Protein AF-0000000071358832 (afdb_homodimer)

Solvent-accessible surface area (backbone atoms only — not comparable to full-atom values): 14011 Å² total; per-residue (Å²): 129,91,74,78,68,50,70,71,51,32,38,53,47,36,50,34,71,71,72,36,74,37,34,61,64,58,52,35,60,58,48,42,76,78,39,96,61,54,66,65,56,47,43,51,50,54,50,50,33,34,75,72,55,46,29,41,74,40,85,42,92,97,44,50,35,34,37,72,58,59,57,64,68,61,50,50,47,52,52,47,52,53,47,30,41,35,67,43,71,57,32,60,64,58,48,46,53,49,47,50,67,70,60,62,65,50,71,68,54,48,50,51,53,49,53,49,50,50,53,50,53,56,65,74,94,128,88,72,80,68,49,70,70,52,32,38,51,49,36,49,34,71,71,72,37,74,37,36,61,66,58,52,35,58,58,48,44,74,77,40,96,61,54,65,67,55,46,44,50,50,53,50,49,33,34,74,70,55,45,29,41,75,41,85,44,92,97,44,51,35,34,37,73,59,59,56,63,68,60,51,51,48,51,52,48,54,53,48,30,40,35,65,42,72,58,32,59,64,59,49,46,53,52,47,50,67,71,60,62,65,50,72,68,53,49,50,51,53,48,51,50,49,50,52,51,53,56,66,75,95

Radius of gyration: 20.92 Å; Cα contacts (8 Å, |Δi|>4): 256; chains: 2; bounding box: 33×65×50 Å

Secondary structure (DSSP, 8-state):
------HHHHHHHHHHHHH-SB-HHHHHHHHHHHS---HHHHHHHHHHHHHTTSEEEEEETTEEEEEE-S-HHHHHHHHHHHHHHHHHTT-HHHHHHHHHHHH---HHHHHHHHHHHHHHHHHH-/------HHHHHHHHHHHHH-SB-HHHHHHHHHHHS---HHHHHHHHHHHHHTTSEEEEEETTEEEEEE-S-HHHHHHHHHHHHHHHHHTT-HHHHHHHHHHHH---HHHHHHHHHHHHHHHHHH-

Sequence (250 aa):
MKAKPTDSELEILTILWEKGPSTVRDIHEILATAKDTGYTTTLKTMQN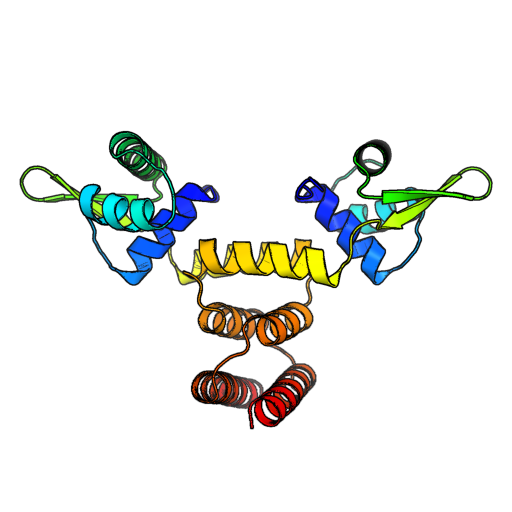MHNKGILDRAEQGRGHLYTPSLSEKETQGSLLSNFVNATFGGSAKKLILRALGESNPSQEEIKEIRNLLNELENKNEMKAKPTDSELEILTILWEKGPSTVRDIHEILATAKDTGYTTTLKTMQNMHNKGILDRAEQGRGHLYTPSLSEKETQGSLLSNFVNATFGGSAKKLILRALGESNPSQEEIKEIRNLLNELENKNE

InterPro domains:
  IPR005650 BlaI transcriptional regulatory family [PF03965] (6-119)
  IPR005650 BlaI transcriptional regulatory family [PIRSF019455] (6-124)
  IPR036388 Winged helix-like DNA-binding domain superfamily [G3DSA:1.10.10.10] (2-68)
  IPR036390 Winged helix DNA-binding domain superfamily [SSF46785] (4-122)

Organism: NCBI:txid346377

Structure (mmCIF, N/CA/C/O backbone):
data_AF-0000000071358832-model_v1
#
loop_
_entity.id
_entity.type
_entity.pdbx_description
1 polymer 'Transcriptional regulator'
#
loop_
_atom_site.group_PDB
_atom_site.id
_atom_site.type_symbol
_atom_site.label_atom_id
_atom_site.label_alt_id
_atom_site.label_comp_id
_atom_site.label_asym_id
_atom_site.label_entity_id
_atom_site.label_seq_id
_atom_site.pdbx_PDB_ins_code
_atom_site.Cartn_x
_atom_site.Cartn_y
_atom_site.Cartn_z
_atom_site.occupancy
_atom_site.B_iso_or_equiv
_atom_site.auth_seq_id
_atom_site.auth_comp_id
_atom_site.auth_asym_id
_atom_site.auth_atom_id
_atom_site.pdbx_PDB_model_num
ATOM 1 N N . MET A 1 1 ? 17.5 -2.287 -13.656 1 36.88 1 MET A N 1
ATOM 2 C CA . MET A 1 1 ? 16.625 -1.673 -12.656 1 36.88 1 MET A CA 1
ATOM 3 C C . MET A 1 1 ? 15.289 -2.396 -12.594 1 36.88 1 MET A C 1
ATOM 5 O O . MET A 1 1 ? 14.578 -2.494 -13.594 1 36.88 1 MET A O 1
ATOM 9 N N . LYS A 1 2 ? 15.086 -3.57 -11.859 1 53 2 LYS A N 1
ATOM 10 C CA . LYS A 1 2 ? 13.859 -4.34 -12.023 1 53 2 LYS A CA 1
ATOM 11 C C . LYS A 1 2 ? 12.633 -3.479 -11.75 1 53 2 LYS A C 1
ATOM 13 O O . LYS A 1 2 ? 12.547 -2.816 -10.711 1 53 2 LYS A O 1
ATOM 18 N N . ALA A 1 3 ? 11.82 -3.064 -12.773 1 61.62 3 ALA A N 1
ATOM 19 C CA . ALA A 1 3 ? 10.68 -2.15 -12.812 1 61.62 3 ALA A CA 1
ATOM 20 C C . ALA A 1 3 ? 9.641 -2.518 -11.758 1 61.62 3 ALA A C 1
ATOM 22 O O . ALA A 1 3 ? 9.484 -3.691 -11.414 1 61.62 3 ALA A O 1
ATOM 23 N N . LYS A 1 4 ? 9.219 -1.618 -11.055 1 79.19 4 LYS A N 1
ATOM 24 C CA . LYS A 1 4 ? 8.086 -1.768 -10.148 1 79.19 4 LYS A CA 1
ATOM 25 C C . LYS A 1 4 ? 6.844 -2.25 -10.898 1 79.19 4 LYS A C 1
ATOM 27 O O . LYS A 1 4 ? 6.434 -1.645 -11.891 1 79.19 4 LYS A O 1
ATOM 32 N N . PRO A 1 5 ? 6.473 -3.426 -10.562 1 91.19 5 PRO A N 1
ATOM 33 C CA . PRO A 1 5 ? 5.281 -3.926 -11.25 1 91.19 5 PRO A CA 1
ATOM 34 C C . PRO A 1 5 ? 4.082 -2.992 -11.109 1 91.19 5 PRO A C 1
ATOM 36 O O . PRO A 1 5 ? 3.941 -2.312 -10.086 1 91.19 5 PRO A O 1
ATOM 39 N N . THR A 1 6 ? 3.324 -2.893 -12.156 1 89.44 6 THR A N 1
ATOM 40 C CA . THR A 1 6 ? 2.051 -2.186 -12.07 1 89.44 6 THR A CA 1
ATOM 41 C C . THR A 1 6 ? 1.071 -2.945 -11.18 1 89.44 6 THR A C 1
ATOM 43 O O . THR A 1 6 ? 1.336 -4.082 -10.789 1 89.44 6 THR A O 1
ATOM 46 N N . ASP A 1 7 ? -0.077 -2.365 -10.898 1 88.06 7 ASP A N 1
ATOM 47 C CA . ASP A 1 7 ? -1.08 -3.008 -10.055 1 88.06 7 ASP A CA 1
ATOM 48 C C . ASP A 1 7 ? -1.554 -4.324 -10.672 1 88.06 7 ASP A C 1
ATOM 50 O O . ASP A 1 7 ? -1.688 -5.328 -9.969 1 88.06 7 ASP A O 1
ATOM 54 N N . SER A 1 8 ? -1.8 -4.27 -11.945 1 91.25 8 SER A N 1
ATOM 55 C CA . SER A 1 8 ? -2.266 -5.465 -12.633 1 91.25 8 SER A CA 1
ATOM 56 C C . SER A 1 8 ? -1.192 -6.551 -12.648 1 91.25 8 SER A C 1
ATOM 58 O O . SER A 1 8 ? -1.496 -7.734 -12.484 1 91.25 8 SER A O 1
ATOM 60 N N . GLU A 1 9 ? 0.028 -6.168 -12.836 1 95.88 9 GLU A N 1
ATOM 61 C CA . GLU A 1 9 ? 1.134 -7.117 -12.82 1 95.88 9 GLU A CA 1
ATOM 62 C C . GLU A 1 9 ? 1.322 -7.723 -11.438 1 95.88 9 GLU A C 1
ATOM 64 O O . GLU A 1 9 ? 1.6 -8.922 -11.305 1 95.88 9 GLU A O 1
ATOM 69 N N . LEU A 1 10 ? 1.156 -6.867 -10.539 1 94.44 10 LEU A N 1
ATOM 70 C CA . LEU A 1 10 ? 1.312 -7.312 -9.156 1 94.44 10 LEU A CA 1
ATOM 71 C C . LEU A 1 10 ? 0.249 -8.344 -8.797 1 94.44 10 LEU A C 1
ATOM 73 O O . LEU A 1 10 ? 0.533 -9.305 -8.078 1 94.44 10 LEU A O 1
ATOM 77 N N . GLU A 1 11 ? -0.896 -8.148 -9.242 1 93.44 11 GLU A N 1
ATOM 78 C CA . GLU A 1 11 ? -1.96 -9.117 -9.016 1 93.44 11 GLU A CA 1
ATOM 79 C C . GLU A 1 11 ? -1.586 -10.484 -9.578 1 93.44 11 GLU A C 1
ATOM 81 O O . GLU A 1 11 ? -1.803 -11.508 -8.93 1 93.44 11 GLU A O 1
ATOM 86 N N . ILE A 1 12 ? -1.1 -10.406 -10.719 1 96.25 12 ILE A N 1
ATOM 87 C CA . ILE A 1 12 ? -0.691 -11.648 -11.375 1 96.25 12 ILE A CA 1
ATOM 88 C C . ILE A 1 12 ? 0.454 -12.289 -10.594 1 96.25 12 ILE A C 1
ATOM 90 O O . ILE A 1 12 ? 0.45 -13.5 -10.352 1 96.25 12 ILE A O 1
ATOM 94 N N . LEU A 1 13 ? 1.435 -11.492 -10.211 1 97.06 13 LEU A N 1
ATOM 95 C CA . LEU A 1 13 ? 2.549 -11.984 -9.406 1 97.06 13 LEU A CA 1
ATOM 96 C C . LEU A 1 13 ? 2.047 -12.633 -8.125 1 97.06 13 LEU A C 1
ATOM 98 O O . LEU A 1 13 ? 2.502 -13.719 -7.754 1 97.06 13 LEU A O 1
ATOM 102 N N . THR A 1 14 ? 1.155 -12 -7.5 1 95.25 14 THR A N 1
ATOM 103 C CA . THR A 1 14 ? 0.615 -12.492 -6.234 1 95.25 14 THR A CA 1
ATOM 104 C C . THR A 1 14 ? -0.049 -13.852 -6.426 1 95.25 14 THR A C 1
ATOM 106 O O . THR A 1 14 ? 0.144 -14.766 -5.617 1 95.25 14 THR A O 1
ATOM 109 N N . ILE A 1 15 ? -0.788 -14.008 -7.473 1 95.19 15 ILE A N 1
ATOM 110 C CA . ILE A 1 15 ? -1.428 -15.281 -7.773 1 95.19 15 ILE A CA 1
ATOM 111 C C . ILE A 1 15 ? -0.363 -16.344 -8.023 1 95.19 15 ILE A C 1
ATOM 113 O O . ILE A 1 15 ? -0.456 -17.469 -7.496 1 95.19 15 ILE A O 1
ATOM 117 N N . LEU A 1 16 ? 0.646 -16.016 -8.766 1 97.12 16 LEU A N 1
ATOM 118 C CA . LEU A 1 16 ? 1.699 -16.969 -9.109 1 97.12 16 LEU A CA 1
ATOM 119 C C . LEU A 1 16 ? 2.49 -17.375 -7.875 1 97.12 16 LEU A C 1
ATOM 121 O O . LEU A 1 16 ? 2.895 -18.531 -7.75 1 97.12 16 LEU A O 1
ATOM 125 N N . TRP A 1 17 ? 2.752 -16.484 -7.02 1 95.69 17 TRP A N 1
ATOM 126 C CA . TRP A 1 17 ? 3.461 -16.797 -5.785 1 95.69 17 TRP A CA 1
ATOM 127 C C . TRP A 1 17 ? 2.658 -17.766 -4.926 1 95.69 17 TRP A C 1
ATOM 129 O O . TRP A 1 17 ? 3.23 -18.625 -4.246 1 95.69 17 TRP A O 1
ATOM 139 N N . GLU A 1 18 ? 1.438 -17.641 -4.961 1 92.69 18 GLU A N 1
ATOM 140 C CA . GLU A 1 18 ? 0.566 -18.484 -4.145 1 92.69 18 GLU A CA 1
ATOM 141 C C . GLU A 1 18 ? 0.331 -19.844 -4.801 1 92.69 18 GLU A C 1
ATOM 143 O O . GLU A 1 18 ? 0.407 -20.875 -4.141 1 92.69 18 GLU A O 1
ATOM 148 N N . LYS A 1 19 ? 0.067 -19.828 -6.07 1 94 19 LYS A N 1
ATOM 149 C CA . LYS A 1 19 ? -0.376 -21.031 -6.773 1 94 19 LYS A CA 1
ATOM 150 C C . LYS A 1 19 ? 0.809 -21.797 -7.355 1 94 19 LYS A C 1
ATOM 152 O O . LYS A 1 19 ? 0.729 -23 -7.559 1 94 19 LYS A O 1
ATOM 157 N N . GLY A 1 20 ? 1.871 -21.062 -7.637 1 95.12 20 GLY A N 1
ATOM 158 C CA . GLY A 1 20 ? 2.998 -21.672 -8.328 1 95.12 20 GLY A CA 1
ATOM 159 C C . GLY A 1 20 ? 2.914 -21.531 -9.836 1 95.12 20 GLY A C 1
ATOM 160 O O . GLY A 1 20 ? 2.121 -20.734 -10.352 1 95.12 20 GLY A O 1
ATOM 161 N N . PRO A 1 21 ? 3.773 -22.25 -10.531 1 97.06 21 PRO A N 1
ATOM 162 C CA . PRO A 1 21 ? 3.766 -22.156 -12 1 97.06 21 PRO A CA 1
ATOM 163 C C . PRO A 1 21 ? 2.369 -22.312 -12.594 1 97.06 21 PRO A C 1
ATOM 165 O O . PRO A 1 21 ? 1.65 -23.25 -12.234 1 97.06 21 PRO A O 1
ATOM 168 N N . SER A 1 22 ? 2.002 -21.391 -13.461 1 97.5 22 SER A N 1
ATOM 169 C CA . SER A 1 22 ? 0.638 -21.391 -13.977 1 97.5 22 SER A CA 1
ATOM 170 C C . SER A 1 22 ? 0.605 -20.953 -15.438 1 97.5 22 SER A C 1
ATOM 172 O O . SER A 1 22 ? 1.471 -20.203 -15.891 1 97.5 22 SER A O 1
ATOM 174 N N . THR A 1 23 ? -0.452 -21.453 -16.156 1 96.94 23 THR A N 1
ATOM 175 C CA . THR A 1 23 ? -0.686 -21.031 -17.531 1 96.94 23 THR A CA 1
ATOM 176 C C . THR A 1 23 ? -1.491 -19.734 -17.562 1 96.94 23 THR A C 1
ATOM 178 O O . THR A 1 23 ? -2.037 -19.312 -16.547 1 96.94 23 THR A O 1
ATOM 181 N N . VAL A 1 24 ? -1.522 -19.125 -18.766 1 96.81 24 VAL A N 1
ATOM 182 C CA . VAL A 1 24 ? -2.346 -17.938 -18.938 1 96.81 24 VAL A CA 1
ATOM 183 C C . VAL A 1 24 ? -3.801 -18.266 -18.609 1 96.81 24 VAL A C 1
ATOM 185 O O . VAL A 1 24 ? -4.496 -17.453 -17.984 1 96.81 24 VAL A O 1
ATOM 188 N N . ARG A 1 25 ? -4.195 -19.391 -18.969 1 95.25 25 ARG A N 1
ATOM 189 C CA . ARG A 1 25 ? -5.574 -19.812 -18.719 1 95.25 25 ARG A CA 1
ATOM 190 C C . ARG A 1 25 ? -5.859 -19.875 -17.219 1 95.25 25 ARG A C 1
ATOM 192 O O . ARG A 1 25 ? -6.887 -19.375 -16.766 1 95.25 25 ARG A O 1
ATOM 199 N N . ASP A 1 26 ? -4.926 -20.5 -16.516 1 95.5 26 ASP A N 1
ATOM 200 C CA . ASP A 1 26 ? -5.062 -20.594 -15.062 1 95.5 26 ASP A CA 1
ATOM 201 C C . ASP A 1 26 ? -5.215 -19.219 -14.43 1 95.5 26 ASP A C 1
ATOM 203 O O . ASP A 1 26 ? -6.105 -19 -13.609 1 95.5 26 ASP A O 1
ATOM 207 N N . ILE A 1 27 ? -4.324 -18.312 -14.812 1 97 27 ILE A N 1
ATOM 208 C CA . ILE A 1 27 ? -4.285 -16.969 -14.25 1 97 27 ILE A CA 1
ATOM 209 C C . ILE A 1 27 ? -5.551 -16.219 -14.633 1 97 27 ILE A C 1
ATOM 211 O O . ILE A 1 27 ? -6.16 -15.547 -13.789 1 97 27 ILE A O 1
ATOM 215 N N . HIS A 1 28 ? -5.957 -16.406 -15.852 1 96.94 28 HIS A N 1
ATOM 216 C CA . HIS A 1 28 ? -7.145 -15.711 -16.328 1 96.94 28 HIS A CA 1
ATOM 217 C C . HIS A 1 28 ? -8.391 -16.141 -15.562 1 96.94 28 HIS A C 1
ATOM 219 O O . HIS A 1 28 ? -9.211 -15.305 -15.195 1 96.94 28 HIS A O 1
ATOM 225 N N . GLU A 1 29 ? -8.523 -17.391 -15.375 1 96.25 29 GLU A N 1
ATOM 226 C CA . GLU A 1 29 ? -9.695 -17.922 -14.68 1 96.25 29 GLU A CA 1
ATOM 227 C C . GLU A 1 29 ? -9.797 -17.344 -13.266 1 96.25 29 GLU A C 1
ATOM 229 O O . GLU A 1 29 ? -10.891 -17.047 -12.789 1 96.25 29 GLU A O 1
ATOM 234 N N . ILE A 1 30 ? -8.703 -17.203 -12.656 1 94.25 30 ILE A N 1
ATOM 235 C CA . ILE A 1 30 ? -8.688 -16.656 -11.305 1 94.25 30 ILE A CA 1
ATOM 236 C C . ILE A 1 30 ? -9.008 -15.164 -11.352 1 94.25 30 ILE A C 1
ATOM 238 O O . ILE A 1 30 ? -9.828 -14.672 -10.57 1 94.25 30 ILE A O 1
ATOM 242 N N . LEU A 1 31 ? -8.383 -14.422 -12.273 1 93.5 31 LEU A N 1
ATOM 243 C CA . LEU A 1 31 ? -8.586 -12.984 -12.391 1 93.5 31 LEU A CA 1
ATOM 244 C C . LEU A 1 31 ? -10.031 -12.672 -12.758 1 93.5 31 LEU A C 1
ATOM 246 O O . LEU A 1 31 ? -10.594 -11.68 -12.289 1 93.5 31 LEU A O 1
ATOM 250 N N . ALA A 1 32 ? -10.586 -13.516 -13.547 1 92.75 32 ALA A N 1
ATOM 251 C CA . ALA A 1 32 ? -11.93 -13.281 -14.07 1 92.75 32 ALA A CA 1
ATOM 252 C C . ALA A 1 32 ? -12.977 -13.383 -12.969 1 92.75 32 ALA A C 1
ATOM 254 O O . ALA A 1 32 ? -14.102 -12.891 -13.117 1 92.75 32 ALA A O 1
ATOM 255 N N . THR A 1 33 ? -12.633 -14.086 -11.914 1 89.94 33 THR A N 1
ATOM 256 C CA . THR A 1 33 ? -13.555 -14.18 -10.789 1 89.94 33 THR A CA 1
ATOM 257 C C . THR A 1 33 ? -13.664 -12.844 -10.062 1 89.94 33 THR A C 1
ATOM 259 O O . THR A 1 33 ? -14.695 -12.539 -9.461 1 89.94 33 THR A O 1
ATOM 262 N N . ALA A 1 34 ? -12.656 -12 -10.195 1 82.25 34 ALA A N 1
ATOM 263 C CA . ALA A 1 34 ? -12.594 -10.766 -9.414 1 82.25 34 ALA A CA 1
ATOM 264 C C . ALA A 1 34 ? -12.875 -9.547 -10.289 1 82.25 34 ALA A C 1
ATOM 266 O O . ALA A 1 34 ? -13.32 -8.516 -9.789 1 82.25 34 ALA A O 1
ATOM 267 N N . LYS A 1 35 ? -12.531 -9.633 -11.523 1 85.81 35 LYS A N 1
ATOM 268 C CA . LYS A 1 35 ? -12.703 -8.469 -12.391 1 85.81 35 LYS A CA 1
ATOM 269 C C . LYS A 1 35 ? -13.023 -8.898 -13.82 1 85.81 35 LYS A C 1
ATOM 271 O O . LYS A 1 35 ? -12.773 -10.039 -14.203 1 85.81 35 LYS A O 1
ATOM 276 N N . ASP A 1 36 ? -13.477 -7.941 -14.555 1 88.56 36 ASP A N 1
ATOM 277 C CA . ASP A 1 36 ? -13.789 -8.18 -15.961 1 88.56 36 ASP A CA 1
ATOM 278 C C . ASP A 1 36 ? -12.539 -8.023 -16.828 1 88.56 36 ASP A C 1
ATOM 280 O O . ASP A 1 36 ? -12.203 -6.914 -17.25 1 88.56 36 ASP A O 1
ATOM 284 N N . THR A 1 37 ? -11.891 -9.102 -17.047 1 90.38 37 THR A N 1
ATOM 285 C CA . THR A 1 37 ? -10.688 -9.086 -17.859 1 90.38 37 THR A CA 1
ATOM 286 C C . THR A 1 37 ? -10.742 -10.18 -18.938 1 90.38 37 THR A C 1
ATOM 288 O O . THR A 1 37 ? -11.141 -11.312 -18.641 1 90.38 37 THR A O 1
ATOM 291 N N . GLY A 1 38 ? -10.48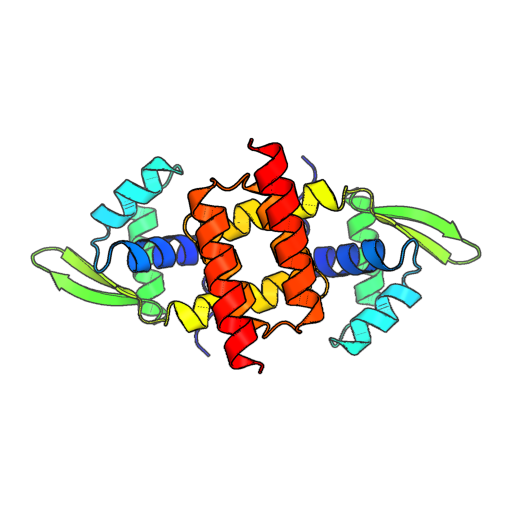4 -9.828 -20.109 1 93.12 38 GLY A N 1
ATOM 292 C CA . GLY A 1 38 ? -10.453 -10.797 -21.203 1 93.12 38 GLY A CA 1
ATOM 293 C C . GLY A 1 38 ? -9.203 -11.656 -21.188 1 93.12 38 GLY A C 1
ATOM 294 O O . GLY A 1 38 ? -8.148 -11.234 -20.719 1 93.12 38 GLY A O 1
ATOM 295 N N . TYR A 1 39 ? -9.375 -12.812 -21.828 1 96.06 39 TYR A N 1
ATOM 296 C CA . TYR A 1 39 ? -8.25 -13.734 -21.953 1 96.06 39 TYR A CA 1
ATOM 297 C C . TYR A 1 39 ? -7.078 -13.078 -22.656 1 96.06 39 TYR A C 1
ATOM 299 O O . TYR A 1 39 ? -5.934 -13.172 -22.203 1 96.06 39 TYR A O 1
ATOM 307 N N . THR A 1 40 ? -7.281 -12.375 -23.641 1 96.38 40 THR A N 1
ATOM 308 C CA . THR A 1 40 ? -6.23 -11.75 -24.438 1 96.38 40 THR A CA 1
ATOM 309 C C . THR A 1 40 ? -5.5 -10.68 -23.641 1 96.38 40 THR A C 1
ATOM 311 O O . THR A 1 40 ? -4.293 -10.492 -23.797 1 96.38 40 THR A O 1
ATOM 314 N N . THR A 1 41 ? -6.227 -9.992 -22.797 1 95.94 41 THR A N 1
ATOM 315 C CA . THR A 1 41 ? -5.625 -9 -21.922 1 95.94 41 THR A CA 1
ATOM 316 C C . THR A 1 41 ? -4.641 -9.648 -20.969 1 95.94 41 THR A C 1
ATOM 318 O O . THR A 1 41 ? -3.516 -9.172 -20.797 1 95.94 41 THR A O 1
ATOM 321 N N . THR A 1 42 ? -5.152 -10.711 -20.422 1 97.44 42 THR A N 1
ATOM 322 C CA . THR A 1 42 ? -4.285 -11.453 -19.516 1 97.44 42 THR A CA 1
ATOM 323 C C . THR A 1 42 ? -3.053 -11.977 -20.234 1 97.44 42 THR A C 1
ATOM 325 O O . THR A 1 42 ? -1.933 -11.875 -19.734 1 97.44 42 THR A O 1
ATOM 328 N N . LEU A 1 43 ? -3.303 -12.453 -21.391 1 96.94 43 LEU A N 1
ATOM 329 C CA . LEU A 1 43 ? -2.211 -12.977 -22.203 1 96.94 43 LEU A CA 1
ATOM 330 C C . LEU A 1 43 ? -1.185 -11.883 -22.5 1 96.94 43 LEU A C 1
ATOM 332 O O . LEU A 1 43 ? 0.011 -12.07 -22.266 1 96.94 43 LEU A O 1
ATOM 336 N N . LYS A 1 44 ? -1.595 -10.812 -22.922 1 97.56 44 LYS A N 1
ATOM 337 C CA . LYS A 1 44 ? -0.708 -9.711 -23.281 1 97.56 44 LYS A CA 1
ATOM 338 C C . LYS A 1 44 ? 0.043 -9.195 -22.047 1 97.56 44 LYS A C 1
ATOM 340 O O . LYS A 1 44 ? 1.234 -8.891 -22.125 1 97.56 44 LYS A O 1
ATOM 345 N N . THR A 1 45 ? -0.64 -9.117 -21.016 1 97.62 45 THR A N 1
ATOM 346 C CA . THR A 1 45 ? -0.014 -8.641 -19.797 1 97.62 45 THR A CA 1
ATOM 347 C C . THR A 1 45 ? 1.115 -9.57 -19.359 1 97.62 45 THR A C 1
ATOM 349 O O . THR A 1 45 ? 2.217 -9.117 -19.047 1 97.62 45 THR A O 1
ATOM 352 N N . MET A 1 46 ? 0.852 -10.805 -19.406 1 98 46 MET A N 1
ATOM 353 C CA . MET A 1 46 ? 1.854 -11.781 -18.969 1 98 46 MET A CA 1
ATOM 354 C C . MET A 1 46 ? 3.016 -11.836 -19.953 1 98 46 MET A C 1
ATOM 356 O O . MET A 1 46 ? 4.168 -12.016 -19.547 1 98 46 MET A O 1
ATOM 360 N N . GLN A 1 47 ? 2.684 -11.656 -21.188 1 97.5 47 GLN A N 1
ATOM 361 C CA . GLN A 1 47 ? 3.746 -11.562 -22.188 1 97.5 47 GLN A CA 1
ATOM 362 C C . GLN A 1 47 ? 4.625 -10.344 -21.953 1 97.5 47 GLN A C 1
ATOM 364 O O . GLN A 1 47 ? 5.855 -10.43 -22.016 1 97.5 47 GLN A O 1
ATOM 369 N N . ASN A 1 48 ? 4.016 -9.266 -21.688 1 97.62 48 ASN A N 1
ATOM 370 C CA . ASN A 1 48 ? 4.75 -8.047 -21.375 1 97.62 48 ASN A CA 1
ATOM 371 C C . ASN A 1 48 ? 5.605 -8.211 -20.125 1 97.62 48 ASN A C 1
ATOM 373 O O . ASN A 1 48 ? 6.738 -7.73 -20.078 1 97.62 48 ASN A O 1
ATOM 377 N N . MET A 1 49 ? 5.051 -8.828 -19.203 1 97.75 49 MET A N 1
ATOM 378 C CA . MET A 1 49 ? 5.801 -9.086 -17.984 1 97.75 49 MET A CA 1
ATOM 379 C C . MET A 1 49 ? 7.035 -9.938 -18.266 1 97.75 49 MET A C 1
ATOM 381 O O . MET A 1 49 ? 8.094 -9.711 -17.672 1 97.75 49 MET A O 1
ATOM 385 N N . HIS A 1 50 ? 6.887 -10.875 -19.062 1 97.31 50 HIS A N 1
ATOM 386 C CA . HIS A 1 50 ? 8.023 -11.695 -19.453 1 97.31 50 HIS A CA 1
ATOM 387 C C . HIS A 1 50 ? 9.086 -10.867 -20.172 1 97.31 50 HIS A C 1
ATOM 389 O O . HIS A 1 50 ? 10.273 -10.992 -19.891 1 97.31 50 HIS A O 1
ATOM 395 N N . ASN A 1 51 ? 8.617 -10.039 -21.062 1 96.81 51 ASN A N 1
ATOM 396 C CA . ASN A 1 51 ? 9.531 -9.188 -21.812 1 96.81 51 ASN A CA 1
ATOM 397 C C . ASN A 1 51 ? 10.312 -8.258 -20.891 1 96.81 51 ASN A C 1
ATOM 399 O O . ASN A 1 51 ? 11.477 -7.941 -21.156 1 96.81 51 ASN A O 1
ATOM 403 N N . LYS A 1 52 ? 9.672 -7.891 -19.844 1 95.5 52 LYS A N 1
ATOM 404 C CA . LYS A 1 52 ? 10.273 -6.973 -18.875 1 95.5 52 LYS A CA 1
ATOM 405 C C . LYS A 1 52 ? 11.164 -7.719 -17.891 1 95.5 52 LYS A C 1
ATOM 407 O O . LYS A 1 52 ? 11.797 -7.102 -17.031 1 95.5 52 LYS A O 1
ATOM 412 N N . GLY A 1 53 ? 11.125 -9.016 -17.938 1 96.06 53 GLY A N 1
ATOM 413 C CA . GLY A 1 53 ? 11.93 -9.812 -17.031 1 96.06 53 GLY A CA 1
ATOM 414 C C . GLY A 1 53 ? 11.266 -10.039 -15.688 1 96.06 53 GLY A C 1
ATOM 415 O O . GLY A 1 53 ? 11.922 -10.461 -14.734 1 96.06 53 GLY A O 1
ATOM 416 N N . ILE A 1 54 ? 10.008 -9.828 -15.602 1 97.06 54 ILE A N 1
ATOM 417 C CA . ILE A 1 54 ? 9.242 -10.008 -14.375 1 97.06 54 ILE A CA 1
ATOM 418 C C .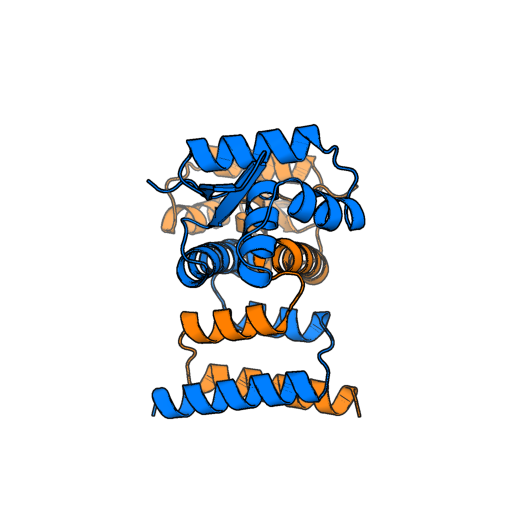 ILE A 1 54 ? 8.82 -11.469 -14.25 1 97.06 54 ILE A C 1
ATOM 420 O O . ILE A 1 54 ? 8.742 -12.008 -13.141 1 97.06 54 ILE A O 1
ATOM 424 N N . LEU A 1 55 ? 8.594 -12.062 -15.367 1 97.94 55 LEU A N 1
ATOM 425 C CA . LEU A 1 55 ? 8.227 -13.477 -15.406 1 97.94 55 LEU A CA 1
ATOM 426 C C . LEU A 1 55 ? 9.219 -14.273 -16.25 1 97.94 55 LEU A C 1
ATOM 428 O O . LEU A 1 55 ? 9.781 -13.75 -17.219 1 97.94 55 LEU A O 1
ATOM 432 N N . ASP A 1 56 ? 9.344 -15.469 -15.812 1 97.88 56 ASP A N 1
ATOM 433 C CA . ASP A 1 56 ? 9.953 -16.484 -16.672 1 97.88 56 ASP A CA 1
ATOM 434 C C . ASP A 1 56 ? 8.898 -17.359 -17.328 1 97.88 56 ASP A C 1
ATOM 436 O O . ASP A 1 56 ? 7.766 -17.453 -16.828 1 97.88 56 ASP A O 1
ATOM 440 N N . ARG A 1 57 ? 9.281 -17.906 -18.406 1 95.62 57 ARG A N 1
ATOM 441 C CA . ARG A 1 57 ? 8.32 -18.75 -19.094 1 95.62 57 ARG A CA 1
ATOM 442 C C . ARG A 1 57 ? 8.992 -20.016 -19.641 1 95.62 57 ARG A C 1
ATOM 444 O O . ARG A 1 57 ? 10.133 -19.969 -20.094 1 95.62 57 ARG A O 1
ATOM 451 N N . ALA A 1 58 ? 8.352 -21.125 -19.438 1 95.31 58 ALA A N 1
ATOM 452 C CA . ALA A 1 58 ? 8.773 -22.406 -20 1 95.31 58 ALA A CA 1
ATOM 453 C C . ALA A 1 58 ? 7.688 -23 -20.891 1 95.31 58 ALA A C 1
ATOM 455 O O . ALA A 1 58 ? 6.5 -22.734 -20.688 1 95.31 58 ALA A O 1
ATOM 456 N N . GLU A 1 59 ? 8.234 -23.75 -21.844 1 92.19 59 GLU A N 1
ATOM 457 C CA . GLU A 1 59 ? 7.266 -24.406 -22.719 1 92.19 59 GLU A CA 1
ATOM 458 C C . GLU A 1 59 ? 6.555 -25.547 -22 1 92.19 59 GLU A C 1
ATOM 460 O O . GLU A 1 59 ? 7.172 -26.297 -21.234 1 92.19 59 GLU A O 1
ATOM 465 N N . GLN A 1 60 ? 5.32 -25.562 -22.156 1 85.44 60 GLN A N 1
ATOM 466 C CA . GLN A 1 60 ? 4.504 -26.656 -21.641 1 85.44 60 GLN A CA 1
ATOM 467 C C . GLN A 1 60 ? 3.447 -27.078 -22.672 1 85.44 60 GLN A C 1
ATOM 469 O O . GLN A 1 60 ? 2.381 -26.453 -22.75 1 85.44 60 GLN A O 1
ATOM 474 N N . GLY A 1 61 ? 3.723 -28.281 -23.234 1 85.69 61 GLY A N 1
ATOM 475 C CA . GLY A 1 61 ? 2.832 -28.688 -24.312 1 85.69 61 GLY A CA 1
ATOM 476 C C . GLY A 1 61 ? 2.637 -27.594 -25.359 1 85.69 61 GLY A C 1
ATOM 477 O O . GLY A 1 61 ? 3.604 -27.125 -25.969 1 85.69 61 GLY A O 1
ATOM 478 N N . ARG A 1 62 ? 1.305 -27.266 -25.578 1 80.88 62 ARG A N 1
ATOM 479 C CA . ARG A 1 62 ? 0.948 -26.25 -26.562 1 80.88 62 ARG A CA 1
ATOM 480 C C . ARG A 1 62 ? 0.894 -24.859 -25.922 1 80.88 62 ARG A C 1
ATOM 482 O O . ARG A 1 62 ? 0.403 -23.906 -26.531 1 80.88 62 ARG A O 1
ATOM 489 N N . GLY A 1 63 ? 1.374 -24.797 -24.672 1 86.81 63 GLY A N 1
ATOM 490 C CA . GLY A 1 63 ? 1.301 -23.5 -24.016 1 86.81 63 GLY A CA 1
ATOM 491 C C . GLY A 1 63 ? 2.539 -23.188 -23.203 1 86.81 63 GLY A C 1
ATOM 492 O O . GLY A 1 63 ? 3.633 -23.656 -23.5 1 86.81 63 GLY A O 1
ATOM 493 N N . HIS A 1 64 ? 2.432 -22.109 -22.516 1 95.06 64 HIS A N 1
ATOM 494 C CA . HIS A 1 64 ? 3.547 -21.656 -21.703 1 95.06 64 HIS A CA 1
ATOM 495 C C . HIS A 1 64 ? 3.205 -21.719 -20.219 1 95.06 64 HIS A C 1
ATOM 497 O O . HIS A 1 64 ? 2.07 -21.438 -19.812 1 95.06 64 HIS A O 1
ATOM 503 N N . LEU A 1 65 ? 4.207 -22.188 -19.469 1 97.25 65 LEU A N 1
ATOM 504 C CA . LEU A 1 65 ? 4.152 -22.109 -18.016 1 97.25 65 LEU A CA 1
ATOM 505 C C . LEU A 1 65 ? 4.949 -20.906 -17.5 1 97.25 65 LEU A C 1
ATOM 507 O O . LEU A 1 65 ? 6.133 -20.766 -17.812 1 97.25 65 LEU A O 1
ATOM 511 N N . TYR A 1 66 ? 4.199 -20.109 -16.75 1 98.06 66 TYR A N 1
ATOM 512 C CA . TYR A 1 66 ? 4.844 -18.891 -16.25 1 98.06 66 TYR A CA 1
ATOM 513 C C . TYR A 1 66 ? 5.227 -19.047 -14.789 1 98.06 66 TYR A C 1
ATOM 515 O O . TYR A 1 66 ? 4.48 -19.641 -14.008 1 98.06 66 TYR A O 1
ATOM 523 N N . THR A 1 67 ? 6.379 -18.484 -14.445 1 97.81 67 THR A N 1
ATOM 524 C CA . THR A 1 67 ? 6.855 -18.406 -13.07 1 97.81 67 THR A CA 1
ATOM 525 C C . THR A 1 67 ? 7.406 -17 -12.773 1 97.81 67 THR A C 1
ATOM 527 O O . THR A 1 67 ? 7.957 -16.344 -13.656 1 97.81 67 THR A O 1
ATOM 530 N N . PRO A 1 68 ? 7.215 -16.531 -11.5 1 97.56 68 PRO A N 1
ATOM 531 C CA . PRO A 1 68 ? 7.793 -15.234 -11.164 1 97.56 68 PRO A CA 1
ATOM 532 C C . PRO A 1 68 ? 9.32 -15.234 -11.234 1 97.56 68 PRO A C 1
ATOM 534 O O . PRO A 1 68 ? 9.961 -16.188 -10.781 1 97.56 68 PRO A O 1
ATOM 537 N N . SER A 1 69 ? 9.867 -14.156 -11.75 1 96.75 69 SER A N 1
ATOM 538 C CA . SER A 1 69 ? 11.312 -13.953 -11.758 1 96.75 69 SER A CA 1
ATOM 539 C C . SER A 1 69 ? 11.742 -13.039 -10.609 1 96.75 69 SER A C 1
ATOM 541 O O . SER A 1 69 ? 12.938 -12.883 -10.344 1 96.75 69 SER A O 1
ATOM 543 N N . LEU A 1 70 ? 10.805 -12.445 -9.953 1 94.5 70 LEU A N 1
ATOM 544 C CA . LEU A 1 70 ? 11.047 -11.57 -8.812 1 94.5 70 LEU A CA 1
ATOM 545 C C . LEU A 1 70 ? 10.812 -12.312 -7.5 1 94.5 70 LEU A C 1
ATOM 547 O O . LEU A 1 70 ? 9.875 -13.109 -7.395 1 94.5 70 LEU A O 1
ATOM 551 N N . SER A 1 71 ? 11.633 -11.992 -6.551 1 93.12 71 SER A N 1
ATOM 552 C CA . SER A 1 71 ? 11.438 -12.555 -5.215 1 93.12 71 SER A CA 1
ATOM 553 C C . SER A 1 71 ? 10.188 -11.984 -4.555 1 93.12 71 SER A C 1
ATOM 555 O O . SER A 1 71 ? 10 -10.766 -4.516 1 93.12 71 SER A O 1
ATOM 557 N N . GLU A 1 72 ? 9.359 -12.914 -4.094 1 93.62 72 GLU A N 1
ATOM 558 C CA . GLU A 1 72 ? 8.172 -12.484 -3.365 1 93.62 72 GLU A CA 1
ATOM 559 C C . GLU A 1 72 ? 8.539 -11.617 -2.166 1 93.62 72 GLU A C 1
ATOM 561 O O . GLU A 1 72 ? 8.023 -10.508 -2.018 1 93.62 72 GLU A O 1
ATOM 566 N N . LYS A 1 73 ? 9.422 -12.094 -1.379 1 90.56 73 LYS A N 1
ATOM 567 C CA . LYS A 1 73 ? 9.82 -11.414 -0.146 1 90.56 73 LYS A CA 1
ATOM 568 C C . LYS A 1 73 ? 10.398 -10.031 -0.438 1 90.56 73 LYS A C 1
ATOM 570 O O . LYS A 1 73 ? 9.992 -9.047 0.174 1 90.56 73 LYS A O 1
ATOM 575 N N . GLU A 1 74 ? 11.258 -9.922 -1.382 1 92 74 GLU A N 1
ATOM 576 C CA . GLU A 1 74 ? 11.906 -8.656 -1.707 1 92 74 GLU A CA 1
ATOM 577 C C . GLU A 1 74 ? 10.914 -7.668 -2.312 1 92 74 GLU A C 1
ATOM 579 O O . GLU A 1 74 ? 10.906 -6.492 -1.942 1 92 74 GLU A O 1
ATOM 584 N N . THR A 1 75 ? 10.094 -8.219 -3.189 1 93.75 75 THR A N 1
ATOM 585 C CA . THR A 1 75 ? 9.133 -7.348 -3.859 1 93.75 75 THR A CA 1
ATOM 586 C C . THR A 1 75 ? 8.086 -6.836 -2.873 1 93.75 75 THR A C 1
ATOM 588 O O . THR A 1 75 ? 7.832 -5.633 -2.803 1 93.75 75 THR A O 1
ATOM 591 N N . GLN A 1 76 ? 7.543 -7.723 -2.098 1 93.25 76 GLN A N 1
ATOM 592 C CA . GLN A 1 76 ? 6.547 -7.336 -1.103 1 93.25 76 GLN A CA 1
ATOM 593 C C . GLN A 1 76 ? 7.148 -6.391 -0.067 1 93.25 76 GLN A C 1
ATOM 595 O O . GLN A 1 76 ? 6.496 -5.43 0.355 1 93.25 76 GLN A O 1
ATOM 600 N N . GLY A 1 77 ? 8.359 -6.676 0.311 1 92.31 77 GLY A N 1
ATOM 601 C CA . GLY A 1 77 ? 9.023 -5.809 1.27 1 92.31 77 GLY A CA 1
ATOM 602 C C . GLY A 1 77 ? 9.203 -4.387 0.77 1 92.31 77 GLY A C 1
ATOM 603 O O . GLY A 1 77 ? 8.93 -3.432 1.498 1 92.31 77 GLY A O 1
ATOM 604 N N . SER A 1 78 ? 9.648 -4.336 -0.457 1 93.19 78 SER A N 1
ATOM 605 C CA . SER A 1 78 ? 9.867 -3.02 -1.047 1 93.19 78 SER A CA 1
ATOM 606 C C . SER A 1 78 ? 8.555 -2.256 -1.194 1 93.19 78 SER A C 1
ATOM 608 O O . SER A 1 78 ? 8.477 -1.07 -0.865 1 93.19 78 SER A O 1
ATOM 610 N N . LEU A 1 79 ? 7.551 -2.92 -1.691 1 93.81 79 LEU A N 1
ATOM 611 C CA . LEU A 1 79 ? 6.234 -2.311 -1.847 1 93.81 79 LEU A CA 1
ATOM 612 C C . LEU A 1 79 ? 5.668 -1.885 -0.496 1 93.81 79 LEU A C 1
ATOM 614 O O . LEU A 1 79 ? 5.074 -0.811 -0.378 1 93.81 79 LEU A O 1
ATOM 618 N N . LEU A 1 80 ? 5.848 -2.705 0.448 1 93.69 80 LEU A N 1
ATOM 619 C CA . LEU A 1 80 ? 5.375 -2.414 1.797 1 93.69 80 LEU A CA 1
ATOM 620 C C . LEU A 1 80 ? 6.059 -1.172 2.357 1 93.69 80 LEU A C 1
ATOM 622 O O . LEU A 1 80 ? 5.398 -0.289 2.91 1 93.69 80 LEU A O 1
ATOM 626 N N . SER A 1 81 ? 7.344 -1.106 2.221 1 92.31 81 SER A N 1
ATOM 627 C CA . SER A 1 81 ? 8.102 0.036 2.717 1 92.31 81 SER A CA 1
ATOM 628 C C . SER A 1 81 ? 7.613 1.339 2.096 1 92.31 81 SER A C 1
ATOM 630 O O . SER A 1 81 ? 7.41 2.33 2.799 1 92.31 81 SER A O 1
ATOM 632 N N . ASN A 1 82 ? 7.41 1.271 0.808 1 91.19 82 ASN A N 1
ATOM 633 C CA . ASN A 1 82 ? 6.922 2.455 0.108 1 91.19 82 ASN A CA 1
ATOM 634 C C . ASN A 1 82 ? 5.52 2.84 0.572 1 91.19 82 ASN A C 1
ATOM 636 O O . ASN A 1 82 ? 5.23 4.02 0.772 1 91.19 82 ASN A O 1
ATOM 640 N N . PHE A 1 83 ? 4.746 1.876 0.731 1 93.31 83 PHE A N 1
ATOM 641 C CA . PHE A 1 83 ? 3.367 2.088 1.152 1 93.31 83 PHE A CA 1
ATOM 642 C C . PHE A 1 83 ? 3.314 2.689 2.553 1 93.31 83 PHE A C 1
ATOM 644 O O . PHE A 1 83 ? 2.561 3.633 2.799 1 93.31 83 PHE A O 1
ATOM 651 N N . VAL A 1 84 ? 4.102 2.215 3.463 1 92.44 84 VAL A N 1
ATOM 652 C CA . VAL A 1 84 ? 4.148 2.699 4.836 1 92.44 84 VAL A CA 1
ATOM 653 C C . VAL A 1 84 ? 4.602 4.156 4.855 1 92.44 84 VAL A C 1
ATOM 655 O O . VAL A 1 84 ? 4.012 4.988 5.547 1 92.44 84 VAL A O 1
ATOM 658 N N . ASN A 1 85 ? 5.574 4.469 4.125 1 89.69 85 ASN A N 1
ATOM 659 C CA . ASN A 1 85 ? 6.098 5.828 4.078 1 89.69 85 ASN A CA 1
ATOM 660 C C . ASN A 1 85 ? 5.074 6.805 3.51 1 89.69 85 ASN A C 1
ATOM 662 O O . ASN A 1 85 ? 4.852 7.879 4.074 1 89.69 85 ASN A O 1
ATOM 666 N N . ALA A 1 86 ? 4.395 6.387 2.514 1 89.38 86 ALA A N 1
ATOM 667 C CA . ALA A 1 86 ? 3.48 7.281 1.808 1 89.38 86 ALA A CA 1
ATOM 668 C C . ALA A 1 86 ? 2.178 7.457 2.582 1 89.38 86 ALA A C 1
ATOM 670 O O . ALA A 1 86 ? 1.597 8.547 2.59 1 89.38 86 ALA A O 1
ATOM 671 N N . THR A 1 87 ? 1.776 6.395 3.242 1 93.94 87 THR A N 1
ATOM 672 C CA . THR A 1 87 ? 0.413 6.379 3.76 1 93.94 87 THR A CA 1
ATOM 673 C C . THR A 1 87 ? 0.408 6.547 5.277 1 93.94 87 THR A C 1
ATOM 675 O O . THR A 1 87 ? -0.552 7.07 5.848 1 93.94 87 THR A O 1
ATOM 678 N N . PHE A 1 88 ? 1.54 6.156 5.891 1 91.81 88 PHE A N 1
ATOM 679 C CA . PHE A 1 88 ? 1.531 6.141 7.348 1 91.81 88 PHE A CA 1
ATOM 680 C C . PHE A 1 88 ? 2.727 6.902 7.906 1 91.81 88 PHE A C 1
ATOM 682 O O . PHE A 1 88 ? 3.123 6.691 9.055 1 91.81 88 PHE A O 1
ATOM 689 N N . GLY A 1 89 ? 3.332 7.684 7.113 1 87.69 89 GLY A N 1
ATOM 690 C CA . GLY A 1 89 ? 4.434 8.516 7.57 1 87.69 89 GLY A CA 1
ATOM 691 C C . GLY A 1 89 ? 5.617 7.715 8.07 1 87.69 89 GLY A C 1
ATOM 692 O O . GLY A 1 89 ? 6.32 8.141 8.992 1 87.69 89 GLY A O 1
ATOM 693 N N . GLY A 1 90 ? 5.707 6.473 7.602 1 88.06 90 GLY A N 1
ATOM 694 C CA . GLY A 1 90 ? 6.84 5.633 7.953 1 88.06 90 GLY A CA 1
ATOM 695 C C . GLY A 1 90 ? 6.602 4.805 9.203 1 88.06 90 GLY A C 1
ATOM 696 O O . GLY A 1 90 ? 7.477 4.047 9.625 1 88.06 90 GLY A O 1
ATOM 697 N N . SER A 1 91 ? 5.477 4.852 9.727 1 84.94 91 SER A N 1
ATOM 698 C CA . SER A 1 91 ? 5.184 4.148 10.969 1 84.94 91 SER A CA 1
ATOM 699 C C . SER A 1 91 ? 4.566 2.779 10.695 1 84.94 91 SER A C 1
ATOM 701 O O . SER A 1 91 ? 3.373 2.676 10.414 1 84.94 91 SER A O 1
ATOM 703 N N . ALA A 1 92 ? 5.34 1.77 10.898 1 84.88 92 ALA A N 1
ATOM 704 C CA . ALA A 1 92 ? 4.84 0.404 10.773 1 84.88 92 ALA A CA 1
ATOM 705 C C . ALA A 1 92 ? 3.781 0.107 11.828 1 84.88 92 ALA A C 1
ATOM 707 O O . ALA A 1 92 ? 2.828 -0.635 11.57 1 84.88 92 ALA A O 1
ATOM 708 N N . LYS A 1 93 ? 3.932 0.701 12.891 1 83.06 93 LYS A N 1
ATOM 709 C CA . LYS A 1 93 ? 2.973 0.528 13.977 1 83.06 93 LYS A CA 1
ATOM 710 C C . LYS A 1 93 ? 1.584 1.01 13.57 1 83.06 93 LYS A C 1
ATOM 712 O O . LYS A 1 93 ? 0.59 0.314 13.789 1 83.06 93 LYS A O 1
ATOM 717 N N . LYS A 1 94 ? 1.501 2.119 13.023 1 86.44 94 LYS A N 1
ATOM 718 C CA . LYS A 1 94 ? 0.221 2.666 12.586 1 86.44 94 LYS A CA 1
ATOM 719 C C . LYS A 1 94 ? -0.44 1.759 11.555 1 86.44 94 LYS A C 1
ATOM 721 O O . LYS A 1 94 ? -1.654 1.549 11.586 1 86.44 94 LYS A O 1
ATOM 726 N N . LEU A 1 95 ? 0.368 1.236 10.664 1 91.44 95 LEU A N 1
ATOM 727 C CA . LEU A 1 95 ? -0.14 0.307 9.664 1 91.44 95 LEU A CA 1
ATOM 728 C C . LEU A 1 95 ? -0.745 -0.928 10.32 1 91.44 95 LEU A C 1
ATOM 730 O O . LEU A 1 95 ? -1.86 -1.333 9.984 1 91.44 95 LEU A O 1
ATOM 734 N N . ILE A 1 96 ? 0.007 -1.511 11.18 1 87.12 96 ILE A N 1
ATOM 735 C CA . ILE A 1 96 ? -0.417 -2.748 11.82 1 87.12 96 ILE A CA 1
ATOM 736 C C . ILE A 1 96 ? -1.71 -2.508 12.602 1 87.12 96 ILE A C 1
ATOM 738 O O . ILE A 1 96 ? -2.645 -3.309 12.523 1 87.12 96 ILE A O 1
ATOM 742 N N . LEU A 1 97 ? -1.774 -1.41 13.273 1 82.62 97 LEU A N 1
ATOM 743 C CA . LEU A 1 97 ? -2.967 -1.065 14.039 1 82.62 97 LEU A CA 1
ATOM 744 C C . LEU A 1 97 ? -4.172 -0.893 13.125 1 82.62 97 LEU A C 1
ATOM 746 O O . LEU A 1 97 ? -5.266 -1.377 13.43 1 82.62 97 LEU A O 1
ATOM 750 N N . ARG A 1 98 ? -3.932 -0.244 12.062 1 87.5 98 ARG A N 1
ATOM 751 C CA . ARG A 1 98 ? -5.008 -0.048 11.102 1 87.5 98 ARG A CA 1
ATOM 752 C C . ARG A 1 98 ? -5.438 -1.374 10.484 1 87.5 98 ARG A C 1
ATOM 754 O O . ARG A 1 98 ? -6.629 -1.618 10.289 1 87.5 98 ARG A O 1
ATOM 761 N N . ALA A 1 99 ? -4.512 -2.205 10.164 1 89.94 99 ALA A N 1
ATOM 762 C CA . ALA A 1 99 ? -4.777 -3.506 9.555 1 89.94 99 ALA A CA 1
ATOM 763 C C . ALA A 1 99 ? -5.59 -4.395 10.492 1 89.94 99 ALA A C 1
ATOM 765 O O . ALA A 1 99 ? -6.527 -5.07 10.062 1 89.94 99 ALA A O 1
ATOM 766 N N . LEU A 1 100 ? -5.223 -4.344 11.68 1 84.5 100 LEU A N 1
ATOM 767 C CA . LEU A 1 100 ? -5.918 -5.148 12.68 1 84.5 100 LEU A CA 1
ATOM 768 C C . LEU A 1 100 ? -7.348 -4.656 12.875 1 84.5 100 LEU A C 1
ATOM 770 O O . LEU A 1 100 ? -8.266 -5.461 13.039 1 84.5 100 LEU A O 1
ATOM 774 N N . GLY A 1 101 ? -7.488 -3.408 12.891 1 79.88 101 GLY A N 1
ATOM 775 C CA . GLY A 1 101 ? -8.805 -2.826 13.078 1 79.88 101 GLY A CA 1
ATOM 776 C C . GLY A 1 101 ? -9.742 -3.094 11.914 1 79.88 101 GLY A C 1
ATOM 777 O O . GLY A 1 101 ? -10.945 -3.301 12.109 1 79.88 101 GLY A O 1
ATOM 778 N N . GLU A 1 102 ? -9.211 -3.158 10.789 1 80.56 102 GLU A N 1
ATOM 779 C CA . GLU A 1 102 ? -10.016 -3.311 9.586 1 80.56 102 GLU A CA 1
ATOM 780 C C . GLU A 1 102 ? -10.336 -4.777 9.312 1 80.56 102 GLU A C 1
ATOM 782 O O . GLU A 1 102 ? -11.398 -5.102 8.773 1 80.56 102 GLU A O 1
ATOM 787 N N . SER A 1 103 ? -9.445 -5.641 9.539 1 77.94 103 SER A N 1
ATOM 788 C CA . SER A 1 103 ? -9.555 -7.031 9.109 1 77.94 103 SER A CA 1
ATOM 789 C C . SER A 1 103 ? -10.367 -7.859 10.094 1 77.94 103 SER A C 1
ATOM 791 O O . SER A 1 103 ? -10.82 -8.953 9.766 1 77.94 103 SER A O 1
ATOM 793 N N . ASN A 1 104 ? -10.633 -7.383 11.227 1 76 104 ASN A N 1
ATOM 794 C CA . ASN A 1 104 ? -11.32 -8.172 12.242 1 76 104 ASN A CA 1
ATOM 795 C C . ASN A 1 104 ? -10.805 -9.602 12.289 1 76 104 ASN A C 1
ATOM 797 O O . ASN A 1 104 ? -11.562 -10.555 12.086 1 76 104 ASN A O 1
ATOM 801 N N . PRO A 1 105 ? -9.57 -9.766 12.555 1 76.5 105 PRO A N 1
ATOM 802 C CA . PRO A 1 105 ? -8.953 -11.094 12.484 1 76.5 105 PRO A CA 1
ATOM 803 C C . PRO A 1 105 ? -9.594 -12.094 13.438 1 76.5 105 PRO A C 1
ATOM 805 O O . PRO A 1 105 ? -10.102 -11.711 14.492 1 76.5 105 PRO A O 1
ATOM 808 N N . SER A 1 106 ? -9.578 -13.305 12.914 1 78.19 106 SER A N 1
ATOM 809 C CA . SER A 1 106 ? -10.062 -14.391 13.766 1 78.19 106 SER A CA 1
ATOM 810 C C . SER A 1 106 ? -9.156 -14.594 14.969 1 78.19 106 SER A C 1
ATOM 812 O O . SER A 1 106 ? -8.055 -14.047 15.023 1 78.19 106 SER A O 1
ATOM 814 N N . GLN A 1 107 ? -9.688 -15.359 15.969 1 80.88 107 GLN A N 1
ATOM 815 C CA . GLN A 1 107 ? -8.891 -15.68 17.141 1 80.88 107 GLN A CA 1
ATOM 816 C C . GLN A 1 107 ? -7.609 -16.422 16.766 1 80.88 107 GLN A C 1
ATOM 818 O O . GLN A 1 107 ? -6.555 -16.188 17.359 1 80.88 107 GLN A O 1
ATOM 823 N N . GLU A 1 108 ? -7.801 -17.25 15.805 1 82.75 108 GLU A N 1
ATOM 824 C CA . GLU A 1 108 ? -6.641 -18 15.328 1 82.75 108 GLU A CA 1
ATOM 825 C C . GLU A 1 108 ? -5.594 -17.062 14.727 1 82.75 108 GLU A C 1
ATOM 827 O O . GLU A 1 108 ? -4.395 -17.219 14.969 1 82.75 108 GLU A O 1
ATOM 832 N N . GLU A 1 109 ? -6.051 -16.141 13.961 1 78.06 109 GLU A N 1
ATOM 833 C CA . GLU A 1 109 ? -5.148 -15.172 13.344 1 78.06 109 GLU A CA 1
ATOM 834 C C . GLU A 1 109 ? -4.461 -14.305 14.398 1 78.06 109 GLU A C 1
ATOM 836 O O . GLU A 1 109 ? -3.273 -13.992 14.273 1 78.06 109 GLU A O 1
ATOM 841 N N . ILE A 1 110 ? -5.211 -13.922 15.391 1 80.62 110 ILE A N 1
ATOM 842 C CA . ILE A 1 110 ? -4.664 -13.117 16.484 1 80.62 110 ILE A CA 1
ATOM 843 C C . ILE A 1 110 ? -3.559 -13.898 17.188 1 80.62 110 ILE A C 1
ATOM 845 O O . ILE A 1 110 ? -2.488 -13.352 17.469 1 80.62 110 ILE A O 1
ATOM 849 N N . LYS A 1 111 ? -3.805 -15.117 17.422 1 83 111 LYS A N 1
ATOM 850 C CA . LYS A 1 111 ? -2.82 -15.969 18.078 1 83 111 LYS A CA 1
ATOM 851 C C . LYS A 1 111 ? -1.548 -16.094 17.25 1 83 111 LYS A C 1
ATOM 853 O O . LYS A 1 111 ? -0.441 -16.062 17.797 1 83 111 LYS A O 1
ATOM 858 N N . GLU A 1 112 ? -1.689 -16.219 16.031 1 82.38 112 GLU A N 1
ATOM 859 C CA . GLU A 1 112 ? -0.537 -16.312 15.141 1 82.38 112 GLU A CA 1
ATOM 860 C C . GLU A 1 112 ? 0.306 -15.039 15.18 1 82.38 112 GLU A C 1
ATOM 862 O O . GLU A 1 112 ? 1.537 -15.109 15.18 1 82.38 112 GLU A O 1
ATOM 867 N N . ILE A 1 113 ? -0.374 -13.922 15.164 1 81.44 113 ILE A N 1
ATOM 868 C CA . ILE A 1 113 ? 0.322 -12.641 15.219 1 81.44 113 ILE A CA 1
ATOM 869 C C . ILE A 1 113 ? 1.063 -12.508 16.547 1 81.44 113 ILE A C 1
ATOM 871 O O . ILE A 1 113 ? 2.205 -12.047 16.578 1 81.44 113 ILE A O 1
ATOM 875 N N . ARG A 1 114 ? 0.428 -12.977 17.531 1 82.19 114 ARG A N 1
ATOM 876 C CA . ARG A 1 114 ? 1.049 -12.938 18.859 1 82.19 114 ARG A CA 1
ATOM 877 C C . ARG A 1 114 ? 2.309 -13.797 18.891 1 82.19 114 ARG A C 1
ATOM 879 O O . ARG A 1 114 ? 3.318 -13.398 19.484 1 82.19 114 ARG A O 1
ATOM 886 N N . ASN A 1 115 ? 2.18 -14.914 18.344 1 83.69 115 ASN A N 1
ATOM 887 C CA . ASN A 1 115 ? 3.33 -15.812 18.297 1 83.69 115 ASN A CA 1
ATOM 888 C C . ASN A 1 115 ? 4.504 -15.188 17.562 1 83.69 115 A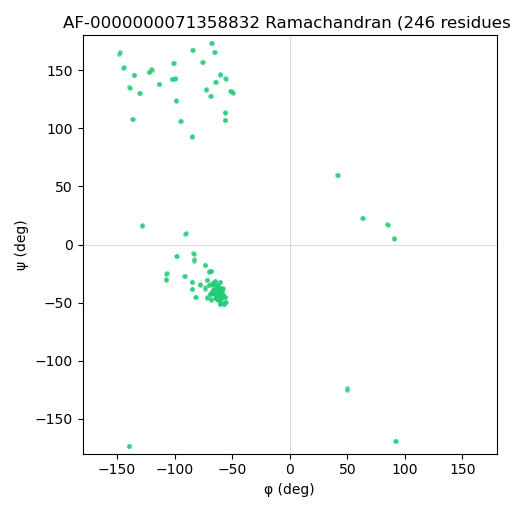SN A C 1
ATOM 890 O O . ASN A 1 115 ? 5.656 -15.32 17.984 1 83.69 115 ASN A O 1
ATOM 894 N N . LEU A 1 116 ? 4.211 -14.539 16.594 1 76.62 116 LEU A N 1
ATOM 895 C CA . LEU A 1 116 ? 5.254 -13.883 15.812 1 76.62 116 LEU A CA 1
ATOM 896 C C . LEU A 1 116 ? 5.898 -12.758 16.625 1 76.62 116 LEU A C 1
ATOM 898 O O . LEU A 1 116 ? 7.117 -12.57 16.578 1 76.62 116 LEU A O 1
ATOM 902 N N . LEU A 1 117 ? 5.066 -12.055 17.281 1 81.81 117 LEU A N 1
ATOM 903 C CA . LEU A 1 117 ? 5.574 -10.984 18.125 1 81.81 117 LEU A CA 1
ATOM 904 C C . LEU A 1 117 ? 6.508 -11.547 19.203 1 81.81 117 LEU A C 1
ATOM 906 O O . LEU A 1 117 ? 7.527 -10.93 19.516 1 81.81 117 LEU A O 1
ATOM 910 N N . ASN A 1 118 ? 6.125 -12.695 19.688 1 82.19 118 ASN A N 1
ATOM 911 C CA . ASN A 1 118 ? 6.973 -13.359 20.672 1 82.19 118 ASN A CA 1
ATOM 912 C C . ASN A 1 118 ? 8.336 -13.711 20.094 1 82.19 118 ASN A C 1
ATOM 914 O O . ASN A 1 118 ? 9.359 -13.531 20.75 1 82.19 118 ASN A O 1
ATOM 918 N N . GLU A 1 119 ? 8.312 -14.156 18.922 1 78.38 119 GLU A N 1
ATOM 919 C CA . GLU A 1 119 ? 9.562 -14.523 18.25 1 78.38 119 GLU A CA 1
ATOM 920 C C . GLU A 1 119 ? 10.445 -13.297 18.031 1 78.38 119 GLU A C 1
ATOM 922 O O . GLU A 1 119 ? 11.672 -13.383 18.172 1 78.38 119 GLU A O 1
ATOM 927 N N . LEU A 1 120 ? 9.867 -12.266 17.703 1 74.69 120 LEU A N 1
ATOM 928 C CA . LEU A 1 120 ? 10.602 -11.031 17.453 1 74.69 120 LEU A CA 1
ATOM 929 C C . LEU A 1 120 ? 11.18 -10.477 18.75 1 74.69 120 LEU A C 1
ATOM 931 O O . LEU A 1 120 ? 12.289 -9.93 18.75 1 74.69 120 LEU A O 1
ATOM 935 N N . GLU A 1 121 ? 10.352 -10.539 19.75 1 75.12 121 GLU A N 1
ATOM 936 C CA . GLU A 1 121 ? 10.812 -10.078 21.062 1 75.12 121 GLU A CA 1
ATOM 937 C C . GLU A 1 121 ? 12.008 -10.891 21.547 1 75.12 121 GLU A C 1
ATOM 939 O O . GLU A 1 121 ? 12.922 -10.352 22.172 1 75.12 121 GLU A O 1
ATOM 944 N N . ASN A 1 122 ? 11.922 -12.117 21.234 1 74.56 122 ASN A N 1
ATOM 945 C CA . ASN A 1 122 ? 13.008 -12.992 21.656 1 74.56 122 ASN A CA 1
ATOM 946 C C . ASN A 1 122 ? 14.273 -12.734 20.844 1 74.56 122 ASN A C 1
ATOM 948 O O . ASN A 1 122 ? 15.391 -12.938 21.328 1 74.56 122 ASN A O 1
ATOM 952 N N . LYS A 1 123 ? 14.086 -12.336 19.641 1 65.12 123 LYS A N 1
ATOM 953 C CA . LYS A 1 123 ? 15.25 -12.016 18.812 1 65.12 123 LYS A CA 1
ATOM 954 C C . LYS A 1 123 ? 15.883 -10.695 19.25 1 65.12 123 LYS A C 1
ATOM 956 O O . LYS A 1 123 ? 17.094 -10.508 19.109 1 65.12 123 LYS A O 1
ATOM 961 N N . ASN A 1 124 ? 15.055 -9.766 19.609 1 60.38 124 ASN A N 1
ATOM 962 C CA . ASN A 1 124 ? 15.555 -8.469 20.062 1 60.38 124 ASN A CA 1
ATOM 963 C C . ASN A 1 124 ? 16.156 -8.555 21.453 1 60.38 124 ASN A C 1
ATOM 965 O O . ASN A 1 124 ? 16.859 -7.645 21.891 1 60.38 124 ASN A O 1
ATOM 969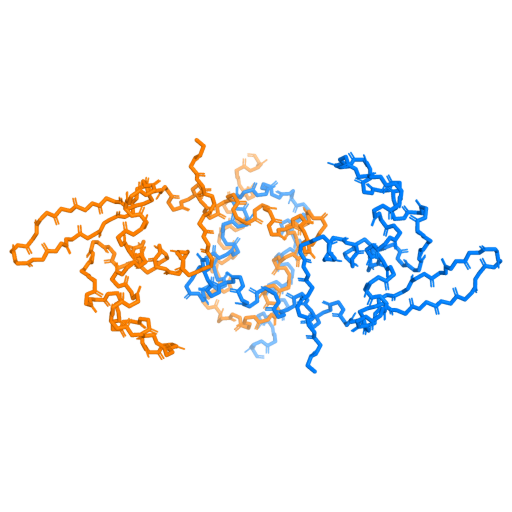 N N . GLU A 1 125 ? 15.875 -9.602 22.25 1 54.31 125 GLU A N 1
ATOM 970 C CA . GLU A 1 125 ? 16.562 -9.82 23.516 1 54.31 125 GLU A CA 1
ATOM 971 C C . GLU A 1 125 ? 17.922 -10.508 23.297 1 54.31 125 GLU A C 1
ATOM 973 O O . GLU A 1 125 ? 18.047 -11.359 22.422 1 54.31 125 GLU A O 1
ATOM 978 N N . MET B 1 1 ? -17.453 11.445 -6.5 1 36.84 1 MET B N 1
ATOM 979 C CA . MET B 1 1 ? -16.562 10.297 -6.352 1 36.84 1 MET B CA 1
ATOM 980 C C . MET B 1 1 ? -15.211 10.727 -5.797 1 36.84 1 MET B C 1
ATOM 982 O O . MET B 1 1 ? -14.531 11.57 -6.379 1 36.84 1 MET B O 1
ATOM 986 N N . LYS B 1 2 ? -14.969 10.906 -4.426 1 52.78 2 LYS B N 1
ATOM 987 C CA . LYS B 1 2 ? -13.734 11.539 -3.975 1 52.78 2 LYS B CA 1
ATOM 988 C C . LYS B 1 2 ? -12.516 10.797 -4.508 1 52.78 2 LYS B C 1
ATOM 990 O O . LYS B 1 2 ? -12.414 9.578 -4.371 1 52.78 2 LYS B O 1
ATOM 995 N N . ALA B 1 3 ? -11.75 11.32 -5.5 1 61.44 3 ALA B N 1
ATOM 996 C CA . ALA B 1 3 ? -10.633 10.789 -6.273 1 61.44 3 ALA B CA 1
ATOM 997 C C . ALA B 1 3 ? -9.562 10.203 -5.355 1 61.44 3 ALA B C 1
ATOM 999 O O . ALA B 1 3 ? -9.383 10.672 -4.23 1 61.44 3 ALA B O 1
ATOM 1000 N N . LYS B 1 4 ? -9.133 9.094 -5.637 1 79.38 4 LYS B N 1
ATOM 1001 C CA . LYS B 1 4 ? -7.973 8.492 -4.992 1 79.38 4 LYS B CA 1
ATOM 1002 C C . LYS B 1 4 ? -6.746 9.391 -5.125 1 79.38 4 LYS B C 1
ATOM 1004 O O . LYS B 1 4 ? -6.379 9.789 -6.234 1 79.38 4 LYS B O 1
ATOM 1009 N N . PRO B 1 5 ? -6.336 9.867 -4.016 1 91.31 5 PRO B N 1
ATOM 1010 C CA . PRO B 1 5 ? -5.152 10.727 -4.102 1 91.31 5 PRO B CA 1
ATOM 1011 C C . PRO B 1 5 ? -3.969 10.039 -4.773 1 91.31 5 PRO B C 1
ATOM 1013 O O . PRO B 1 5 ? -3.814 8.82 -4.66 1 91.31 5 PRO B O 1
ATOM 1016 N N . THR B 1 6 ? -3.238 10.797 -5.523 1 89.5 6 THR B N 1
ATOM 1017 C CA . THR B 1 6 ? -1.978 10.289 -6.059 1 89.5 6 THR B CA 1
ATOM 1018 C C . THR B 1 6 ? -0.958 10.086 -4.941 1 89.5 6 THR B C 1
ATOM 1020 O O . THR B 1 6 ? -1.187 10.5 -3.803 1 89.5 6 THR B O 1
ATOM 1023 N N . ASP B 1 7 ? 0.178 9.5 -5.25 1 88 7 ASP B N 1
ATOM 1024 C CA . ASP B 1 7 ? 1.218 9.258 -4.254 1 88 7 ASP B CA 1
ATOM 1025 C C . ASP B 1 7 ? 1.7 10.57 -3.637 1 88 7 ASP B C 1
ATOM 1027 O O . ASP B 1 7 ? 1.875 10.664 -2.42 1 88 7 ASP B O 1
ATOM 1031 N N . SER B 1 8 ? 1.908 11.531 -4.496 1 91.25 8 SER B N 1
ATOM 1032 C CA . SER B 1 8 ? 2.377 12.828 -4.016 1 91.25 8 SER B CA 1
ATOM 1033 C C . SER B 1 8 ? 1.326 13.516 -3.15 1 91.25 8 SER B C 1
ATOM 1035 O O . SER B 1 8 ? 1.657 14.141 -2.143 1 91.25 8 SER B O 1
ATOM 1037 N N . GLU B 1 9 ? 0.1 13.398 -3.525 1 95.88 9 GLU B N 1
ATOM 1038 C CA . GLU B 1 9 ? -0.985 13.977 -2.742 1 95.88 9 GLU B CA 1
ATOM 1039 C C . GLU B 1 9 ? -1.126 13.281 -1.393 1 95.88 9 GLU B C 1
ATOM 1041 O O . GLU B 1 9 ? -1.375 13.93 -0.375 1 95.88 9 GLU B O 1
ATOM 1046 N N . LEU B 1 10 ? -0.954 12.047 -1.497 1 94.5 10 LEU B N 1
ATOM 1047 C CA . LEU B 1 10 ? -1.063 11.25 -0.278 1 94.5 10 LEU B CA 1
ATOM 1048 C C . LEU B 1 10 ? 0.026 11.633 0.719 1 94.5 10 LEU B C 1
ATOM 1050 O O . LEU B 1 10 ? -0.221 11.68 1.926 1 94.5 10 LEU B O 1
ATOM 1054 N N . GLU B 1 11 ? 1.151 11.875 0.245 1 93.44 11 GLU B N 1
ATOM 1055 C CA . GLU B 1 11 ? 2.24 12.32 1.108 1 93.44 11 GLU B CA 1
ATOM 1056 C C . GLU B 1 11 ? 1.876 13.617 1.831 1 93.44 11 GLU B C 1
ATOM 1058 O O . GLU B 1 11 ? 2.129 13.758 3.029 1 93.44 11 GLU B O 1
ATOM 1063 N N . ILE B 1 12 ? 1.362 14.453 1.066 1 96.25 12 ILE B N 1
ATOM 1064 C CA . ILE B 1 12 ? 0.96 15.734 1.63 1 96.25 12 ILE B CA 1
ATOM 1065 C C . ILE B 1 12 ? -0.153 15.523 2.654 1 96.25 12 ILE B C 1
ATOM 1067 O O . ILE B 1 12 ? -0.12 16.109 3.744 1 96.25 12 ILE B O 1
ATOM 1071 N N . LEU B 1 13 ? -1.139 14.711 2.309 1 97.12 13 LEU B N 1
ATOM 1072 C CA . LEU B 1 13 ? -2.223 14.391 3.23 1 97.12 13 LEU B CA 1
ATOM 1073 C C . LEU B 1 13 ? -1.678 13.805 4.527 1 97.12 13 LEU B C 1
ATOM 1075 O O . LEU B 1 13 ? -2.105 14.195 5.617 1 97.12 13 LEU B O 1
ATOM 1079 N N . THR B 1 14 ? -0.788 12.938 4.398 1 95.31 14 THR B N 1
ATOM 1080 C CA . THR B 1 14 ? -0.206 12.273 5.555 1 95.31 14 THR B CA 1
ATOM 1081 C C . THR B 1 14 ? 0.478 13.281 6.473 1 95.31 14 THR B C 1
ATOM 1083 O O . THR B 1 14 ? 0.321 13.219 7.695 1 95.31 14 THR B O 1
ATOM 1086 N N . ILE B 1 15 ? 1.199 14.195 5.914 1 95.19 15 ILE B N 1
ATOM 1087 C CA . ILE B 1 15 ? 1.854 15.242 6.695 1 95.19 15 ILE B CA 1
ATOM 1088 C C . ILE B 1 15 ? 0.804 16.094 7.398 1 95.19 15 ILE B C 1
ATOM 1090 O O . ILE B 1 15 ? 0.932 16.391 8.586 1 95.19 15 ILE B O 1
ATOM 1094 N N . LEU B 1 16 ? -0.231 16.438 6.703 1 97.12 16 LEU B N 1
ATOM 1095 C CA . LEU B 1 16 ? -1.274 17.297 7.254 1 97.12 16 LEU B CA 1
ATOM 1096 C C . LEU B 1 16 ? -2.025 16.594 8.375 1 97.12 16 LEU B C 1
ATOM 1098 O O . LEU B 1 16 ? -2.41 17.219 9.367 1 97.12 16 LEU B O 1
ATOM 1102 N N . TRP B 1 17 ? -2.277 15.359 8.219 1 95.69 17 TRP B N 1
ATOM 1103 C CA . TRP B 1 17 ? -2.947 14.594 9.258 1 95.69 17 TRP B CA 1
ATOM 1104 C C . TRP B 1 17 ? -2.105 14.547 10.531 1 95.69 17 TRP B C 1
ATOM 1106 O O . TRP B 1 17 ? -2.645 14.555 11.641 1 95.69 17 TRP B O 1
ATOM 1116 N N . GLU B 1 18 ? -0.888 14.508 10.383 1 92.81 18 GLU B N 1
ATOM 1117 C CA . GLU B 1 18 ? 0.022 14.406 11.516 1 92.81 18 GLU B CA 1
ATOM 1118 C C . GLU B 1 18 ? 0.267 15.781 12.148 1 92.81 18 GLU B C 1
ATOM 1120 O O . GLU B 1 18 ? 0.223 15.922 13.375 1 92.81 18 GLU B O 1
ATOM 1125 N N . LYS B 1 19 ? 0.505 16.75 11.336 1 93.94 19 LYS B N 1
ATOM 1126 C CA . LYS B 1 19 ? 0.953 18.062 11.812 1 93.94 19 LYS B CA 1
ATOM 1127 C C . LYS B 1 19 ? -0.232 18.984 12.078 1 93.94 19 LYS B C 1
ATOM 1129 O O . LYS B 1 19 ? -0.135 19.906 12.891 1 93.94 19 LYS B O 1
ATOM 1134 N N . GLY B 1 20 ? -1.313 18.734 11.367 1 95.12 20 GLY B N 1
ATOM 1135 C CA . GLY B 1 20 ? -2.445 19.641 11.438 1 95.12 20 GLY B CA 1
ATOM 1136 C C . GLY B 1 20 ? -2.406 20.734 10.375 1 95.12 20 GLY B C 1
ATOM 1137 O O . GLY B 1 20 ? -1.643 20.641 9.414 1 95.12 20 GLY B O 1
ATOM 1138 N N . PRO B 1 21 ? -3.27 21.719 10.523 1 97.06 21 PRO B N 1
ATOM 1139 C CA . PRO B 1 21 ? -3.307 22.781 9.523 1 97.06 21 PRO B CA 1
ATOM 1140 C C . PRO B 1 21 ? -1.924 23.359 9.234 1 97.06 21 PRO B C 1
ATOM 1142 O O . PRO B 1 21 ? -1.178 23.688 10.164 1 97.06 21 PRO B O 1
ATOM 1145 N N . SER B 1 22 ? -1.604 23.469 7.953 1 97.5 22 SER B N 1
ATOM 1146 C CA . SER B 1 22 ? -0.254 23.875 7.574 1 97.5 22 SER B CA 1
ATOM 1147 C C . SER B 1 22 ? -0.27 24.734 6.316 1 97.5 22 SER B C 1
ATOM 1149 O O . SER B 1 22 ? -1.161 24.609 5.477 1 97.5 22 SER B O 1
ATOM 1151 N N . THR B 1 23 ? 0.765 25.625 6.23 1 96.94 23 THR B N 1
ATOM 1152 C CA . THR B 1 23 ? 0.953 26.422 5.027 1 96.94 23 THR B CA 1
ATOM 1153 C C . THR B 1 23 ? 1.733 25.641 3.973 1 96.94 23 THR B C 1
ATOM 1155 O O . THR B 1 23 ? 2.299 24.594 4.27 1 96.94 23 THR B O 1
ATOM 1158 N N . VAL B 1 24 ? 1.731 26.188 2.754 1 96.81 24 VAL B N 1
ATOM 1159 C CA . VAL B 1 24 ? 2.527 25.578 1.689 1 96.81 24 VAL B CA 1
ATOM 1160 C C . VAL B 1 24 ? 3.996 25.547 2.104 1 96.81 24 VAL B C 1
ATOM 1162 O O . VAL B 1 24 ? 4.691 24.547 1.849 1 96.81 24 VAL B O 1
ATOM 1165 N N . ARG B 1 25 ? 4.406 26.562 2.734 1 95.19 25 ARG B N 1
ATOM 1166 C CA . ARG B 1 25 ? 5.797 26.641 3.174 1 95.19 25 ARG B CA 1
ATOM 1167 C C . ARG B 1 25 ? 6.121 25.516 4.16 1 95.19 25 ARG B C 1
ATOM 1169 O O . ARG B 1 25 ? 7.152 24.859 4.035 1 95.19 25 ARG B O 1
ATOM 1176 N N . ASP B 1 26 ? 5.219 25.344 5.117 1 95.5 26 ASP B N 1
ATOM 1177 C CA . ASP B 1 26 ? 5.395 24.281 6.102 1 95.5 26 ASP B CA 1
ATOM 1178 C C . ASP B 1 26 ? 5.539 22.922 5.426 1 95.5 26 ASP B C 1
ATOM 1180 O O . ASP B 1 26 ? 6.449 22.156 5.754 1 95.5 26 ASP B O 1
ATOM 1184 N N . ILE B 1 27 ? 4.625 22.641 4.527 1 96.94 27 ILE B N 1
ATOM 1185 C CA . ILE B 1 27 ? 4.574 21.359 3.842 1 96.94 27 ILE B CA 1
ATOM 1186 C C . ILE B 1 27 ? 5.816 21.188 2.973 1 96.94 27 ILE B C 1
ATOM 1188 O O . ILE B 1 27 ? 6.438 20.125 2.969 1 96.94 27 ILE B O 1
ATOM 1192 N N . HIS B 1 28 ? 6.195 22.266 2.334 1 96.94 28 HIS B N 1
ATOM 1193 C CA . HIS B 1 28 ? 7.355 22.219 1.454 1 96.94 28 HIS B CA 1
ATOM 1194 C C . HIS B 1 28 ? 8.625 21.891 2.236 1 96.94 28 HIS B C 1
ATOM 1196 O O . HIS B 1 28 ? 9.445 21.094 1.794 1 96.94 28 HIS B O 1
ATOM 1202 N N . GLU B 1 29 ? 8.797 22.531 3.33 1 96.25 29 GLU B N 1
ATOM 1203 C CA . GLU B 1 29 ? 9.992 22.328 4.145 1 96.25 29 GLU B CA 1
ATOM 1204 C C . GLU B 1 29 ? 10.117 20.875 4.586 1 96.25 29 GLU B C 1
ATOM 1206 O O . GLU B 1 29 ? 11.219 20.328 4.617 1 96.25 29 GLU B O 1
ATOM 1211 N N . ILE B 1 30 ? 9.039 20.297 4.898 1 94.25 30 ILE B N 1
ATOM 1212 C CA . ILE B 1 30 ? 9.055 18.906 5.324 1 94.25 30 ILE B CA 1
ATOM 1213 C C . ILE B 1 30 ? 9.344 18 4.129 1 94.25 30 ILE B C 1
ATOM 1215 O O . ILE B 1 30 ? 10.18 17.094 4.211 1 94.25 30 ILE B O 1
ATOM 1219 N N . LEU B 1 31 ? 8.672 18.25 2.996 1 93.44 31 LEU B N 1
ATOM 1220 C CA . LEU B 1 31 ? 8.852 17.438 1.798 1 93.44 31 LEU B CA 1
ATOM 1221 C C . LEU B 1 31 ? 10.281 17.531 1.279 1 93.44 31 LEU B C 1
ATOM 1223 O O . LEU B 1 31 ? 10.836 16.547 0.793 1 93.44 31 LEU B O 1
ATOM 1227 N N . ALA B 1 32 ? 10.828 18.688 1.407 1 92.75 32 ALA B N 1
ATOM 1228 C CA . ALA B 1 32 ? 12.148 18.953 0.854 1 92.75 32 ALA B CA 1
ATOM 1229 C C . ALA B 1 32 ? 13.227 18.172 1.597 1 92.75 32 ALA B C 1
ATOM 1231 O O . ALA B 1 32 ? 14.336 18 1.084 1 92.75 32 ALA B O 1
ATOM 1232 N N . THR B 1 33 ? 12.922 17.797 2.822 1 89.88 33 THR B N 1
ATOM 1233 C CA . THR B 1 33 ? 13.875 17 3.578 1 89.88 33 THR B CA 1
ATOM 1234 C C . THR B 1 33 ? 13.977 15.586 2.99 1 89.88 33 THR B C 1
ATOM 1236 O O . THR B 1 33 ? 15.023 14.938 3.105 1 89.88 33 THR B O 1
ATOM 1239 N N . ALA B 1 34 ? 12.953 15.156 2.293 1 82.06 34 ALA B N 1
ATOM 1240 C CA . ALA B 1 34 ? 12.891 13.773 1.833 1 82.06 34 ALA B CA 1
ATOM 1241 C C . ALA B 1 34 ? 13.125 13.68 0.328 1 82.06 34 ALA B C 1
ATOM 1243 O O . ALA B 1 34 ? 13.57 12.648 -0.176 1 82.06 34 ALA B O 1
ATOM 1244 N N . LYS B 1 35 ? 12.758 14.695 -0.388 1 85.75 35 LYS B N 1
ATOM 1245 C CA . LYS B 1 35 ? 12.883 14.641 -1.841 1 85.75 35 LYS B CA 1
ATOM 1246 C C . LYS B 1 35 ? 13.172 16.016 -2.422 1 85.75 35 LYS B C 1
ATOM 1248 O O . LYS B 1 35 ? 12.93 17.031 -1.77 1 85.75 35 LYS B O 1
ATOM 1253 N N . ASP B 1 36 ? 13.602 15.992 -3.631 1 88.44 36 ASP B N 1
ATOM 1254 C CA . ASP B 1 36 ? 13.883 17.234 -4.34 1 88.44 36 ASP B CA 1
ATOM 1255 C C . ASP B 1 36 ? 12.609 17.797 -4.977 1 88.44 36 ASP B C 1
ATOM 1257 O O . ASP B 1 36 ? 12.25 17.422 -6.094 1 88.44 36 ASP B O 1
ATOM 1261 N N . THR B 1 37 ? 11.977 18.641 -4.25 1 90.31 37 THR B N 1
ATOM 1262 C CA . THR B 1 37 ? 10.742 19.25 -4.746 1 90.31 37 THR B CA 1
ATOM 1263 C C . THR B 1 37 ? 10.789 20.766 -4.57 1 90.31 37 THR B C 1
ATOM 1265 O O . THR B 1 37 ? 11.211 21.266 -3.527 1 90.31 37 THR B O 1
ATOM 1268 N N . GLY B 1 38 ? 10.484 21.453 -5.582 1 93.12 38 GLY B N 1
ATOM 1269 C CA . GLY B 1 38 ? 10.438 22.906 -5.52 1 93.12 38 GLY B CA 1
ATOM 1270 C C . GLY B 1 38 ? 9.203 23.422 -4.809 1 93.12 38 GLY B C 1
ATOM 1271 O O . GLY B 1 38 ? 8.156 22.781 -4.801 1 93.12 38 GLY B O 1
ATOM 1272 N N . TYR B 1 39 ? 9.383 24.656 -4.324 1 96.06 39 TYR B N 1
ATOM 1273 C CA . TYR B 1 39 ? 8.273 25.312 -3.646 1 96.06 39 TYR B CA 1
ATOM 1274 C C . TYR B 1 39 ? 7.062 25.438 -4.57 1 96.06 39 TYR B C 1
ATOM 1276 O O . TYR B 1 39 ? 5.934 25.156 -4.172 1 96.06 39 TYR B O 1
ATOM 1284 N N . THR B 1 40 ? 7.234 25.781 -5.746 1 96.38 40 THR B N 1
ATOM 1285 C CA . THR B 1 40 ? 6.152 26 -6.699 1 96.38 40 THR B CA 1
ATOM 1286 C C . THR B 1 40 ? 5.426 24.688 -7.004 1 96.38 40 THR B C 1
ATOM 1288 O O . THR B 1 40 ? 4.211 24.672 -7.211 1 96.38 40 THR B O 1
ATOM 1291 N N . THR B 1 41 ? 6.172 23.625 -7.027 1 95.94 41 THR B N 1
ATOM 1292 C CA . THR B 1 41 ? 5.578 22.312 -7.23 1 95.94 41 THR B CA 1
ATOM 1293 C C . THR B 1 41 ? 4.625 21.953 -6.09 1 95.94 41 THR B C 1
ATOM 1295 O O . THR B 1 41 ? 3.496 21.516 -6.328 1 95.94 41 THR B O 1
ATOM 1298 N N . THR B 1 42 ? 5.16 22.203 -4.938 1 97.38 42 THR B N 1
ATOM 1299 C CA . THR B 1 42 ? 4.328 21.953 -3.764 1 97.38 42 THR B CA 1
ATOM 1300 C C . THR B 1 42 ? 3.09 22.844 -3.775 1 97.38 42 THR B C 1
ATOM 1302 O O . THR B 1 42 ? 1.981 22.375 -3.506 1 97.38 42 THR B O 1
ATOM 1305 N N . LEU B 1 43 ? 3.318 24.047 -4.137 1 96.88 43 LEU B N 1
ATOM 1306 C CA . LEU B 1 43 ? 2.213 25 -4.215 1 96.88 43 LEU B CA 1
ATOM 1307 C C . LEU B 1 43 ? 1.159 24.531 -5.211 1 96.88 43 LEU B C 1
ATOM 1309 O O . LEU B 1 43 ? -0.025 24.438 -4.875 1 96.88 43 LEU B O 1
ATOM 1313 N N . LYS B 1 44 ? 1.545 24.188 -6.32 1 97.62 44 LYS B N 1
ATOM 1314 C CA . LYS B 1 44 ? 0.628 23.75 -7.371 1 97.62 44 LYS B CA 1
ATOM 1315 C C . LYS B 1 44 ? -0.1 22.469 -6.98 1 97.62 44 LYS B C 1
ATOM 1317 O O . LYS B 1 44 ? -1.299 22.328 -7.23 1 97.62 44 LYS B O 1
ATOM 1322 N N . THR B 1 45 ? 0.605 21.625 -6.418 1 97.62 45 THR B N 1
ATOM 1323 C CA . THR B 1 45 ? 0.001 20.359 -5.996 1 97.62 45 THR B CA 1
ATOM 1324 C C . THR B 1 45 ? -1.098 20.609 -4.965 1 97.62 45 THR B C 1
ATOM 1326 O O . THR B 1 45 ? -2.199 20.062 -5.086 1 97.62 45 THR B O 1
ATOM 1329 N N . MET B 1 46 ? -0.811 21.438 -4.039 1 98 46 MET B N 1
ATOM 1330 C CA . MET B 1 46 ? -1.781 21.703 -2.982 1 98 46 MET B CA 1
ATOM 1331 C C . MET B 1 46 ? -2.969 22.484 -3.52 1 98 46 MET B C 1
ATOM 1333 O O . MET B 1 46 ? -4.105 22.281 -3.092 1 98 46 MET B O 1
ATOM 1337 N N . GLN B 1 47 ? -2.674 23.344 -4.449 1 97.5 47 GLN B N 1
ATOM 1338 C CA . GLN B 1 47 ? -3.766 24.047 -5.113 1 97.5 47 GLN B CA 1
ATOM 1339 C C . GLN B 1 47 ? -4.66 23.078 -5.883 1 97.5 47 GLN B C 1
ATOM 1341 O O . GLN B 1 47 ? -5.887 23.172 -5.824 1 97.5 47 GLN B O 1
ATOM 1346 N N . ASN B 1 48 ? -4.062 22.203 -6.566 1 97.69 48 ASN B N 1
ATOM 1347 C CA . ASN B 1 48 ? -4.809 21.188 -7.293 1 97.69 48 ASN B CA 1
ATOM 1348 C C . ASN B 1 48 ? -5.629 20.312 -6.348 1 97.69 48 ASN B C 1
ATOM 1350 O O . ASN B 1 48 ? -6.77 19.953 -6.656 1 97.69 48 ASN B O 1
ATOM 1354 N N . MET B 1 49 ? -5.043 20 -5.312 1 97.81 49 MET B N 1
ATOM 1355 C CA . MET B 1 49 ? -5.75 19.203 -4.316 1 97.81 49 MET B CA 1
ATOM 1356 C C . MET B 1 49 ? -6.977 19.938 -3.797 1 97.81 49 MET B C 1
ATOM 1358 O O . MET B 1 49 ? -8.023 19.328 -3.564 1 97.81 49 MET B O 1
ATOM 1362 N N . HIS B 1 50 ? -6.836 21.156 -3.588 1 97.31 50 HIS B N 1
ATOM 1363 C CA . HIS B 1 50 ? -7.969 21.969 -3.158 1 97.31 50 HIS B CA 1
ATOM 1364 C C . HIS B 1 50 ? -9.062 21.984 -4.219 1 97.31 50 HIS B C 1
ATOM 1366 O O . HIS B 1 50 ? -10.242 21.828 -3.902 1 97.31 50 HIS B O 1
ATOM 1372 N N . ASN B 1 51 ? -8.633 22.156 -5.434 1 96.94 51 ASN B N 1
ATOM 1373 C CA . ASN B 1 51 ? -9.586 22.188 -6.539 1 96.94 51 ASN B CA 1
ATOM 1374 C C . ASN B 1 51 ? -10.359 20.875 -6.652 1 96.94 51 ASN B C 1
ATOM 1376 O O . ASN B 1 51 ? -11.531 20.875 -7.031 1 96.94 51 ASN B O 1
ATOM 1380 N N . LYS B 1 52 ? -9.695 19.828 -6.301 1 95.62 52 LYS B N 1
ATOM 1381 C CA . LYS B 1 52 ? -10.289 18.5 -6.391 1 95.62 52 LYS B CA 1
ATOM 1382 C C . LYS B 1 52 ? -11.133 18.188 -5.16 1 95.62 52 LYS B C 1
ATOM 1384 O O . LYS B 1 52 ? -11.766 17.141 -5.082 1 95.62 52 LYS B O 1
ATOM 1389 N N . GLY B 1 53 ? -11.086 19.047 -4.176 1 96.19 53 GLY B N 1
ATOM 1390 C CA . GLY B 1 53 ? -11.844 18.844 -2.955 1 96.19 53 GLY B CA 1
ATOM 1391 C C . GLY B 1 53 ? -11.141 17.953 -1.953 1 96.19 53 GLY B C 1
ATOM 1392 O O . GLY B 1 53 ? -11.75 17.469 -1 1 96.19 53 GLY B O 1
ATOM 1393 N N . ILE B 1 54 ? -9.875 17.766 -2.109 1 97.19 54 ILE B N 1
ATOM 1394 C CA . ILE B 1 54 ? -9.07 16.938 -1.22 1 97.19 54 ILE B CA 1
ATOM 1395 C C . ILE B 1 54 ? -8.609 17.766 -0.019 1 97.19 54 ILE B C 1
ATOM 1397 O O . ILE B 1 54 ? -8.492 17.234 1.093 1 97.19 54 ILE B O 1
ATOM 1401 N N . LEU B 1 55 ? -8.406 19.016 -0.272 1 97.94 55 LEU B N 1
ATOM 1402 C CA . LEU B 1 55 ? -8.016 19.938 0.786 1 97.94 55 LEU B CA 1
ATOM 1403 C C . LEU B 1 55 ? -9.023 21.078 0.9 1 97.94 55 LEU B C 1
ATOM 1405 O O . LEU B 1 55 ? -9.617 21.484 -0.097 1 97.94 55 LEU B O 1
ATOM 1409 N N . ASP B 1 56 ? -9.117 21.5 2.094 1 97.88 56 ASP B N 1
ATOM 1410 C CA . ASP B 1 56 ? -9.727 22.797 2.355 1 97.88 56 ASP B CA 1
ATOM 1411 C C . ASP B 1 56 ? -8.664 23.859 2.604 1 97.88 56 ASP B C 1
ATOM 1413 O O . ASP B 1 56 ? -7.527 23.547 2.947 1 97.88 56 ASP B O 1
ATOM 1417 N N . ARG B 1 57 ? -9.055 25.047 2.363 1 95.62 57 ARG B N 1
ATOM 1418 C CA . ARG B 1 57 ? -8.094 26.125 2.584 1 95.62 57 ARG B CA 1
ATOM 1419 C C . ARG B 1 57 ? -8.766 27.328 3.225 1 95.62 57 ARG B C 1
ATOM 1421 O O . ARG B 1 57 ? -9.922 27.641 2.916 1 95.62 57 ARG B O 1
ATOM 1428 N N . ALA B 1 58 ? -8.117 27.875 4.199 1 95.25 58 ALA B N 1
ATOM 1429 C CA . ALA B 1 58 ? -8.523 29.125 4.848 1 95.25 58 ALA B CA 1
ATOM 1430 C C . ALA B 1 58 ? -7.449 30.203 4.711 1 95.25 58 ALA B C 1
ATOM 1432 O O . ALA B 1 58 ? -6.266 29.891 4.586 1 95.25 58 ALA B O 1
ATOM 1433 N N . GLU B 1 59 ? -8.008 31.406 4.695 1 92.12 59 GLU B N 1
ATOM 1434 C CA . GLU B 1 59 ? -7.051 32.5 4.613 1 92.12 59 GLU B CA 1
ATOM 1435 C C . GLU B 1 59 ? -6.305 32.688 5.934 1 92.12 59 GLU B C 1
ATOM 1437 O O . GLU B 1 59 ? -6.895 32.562 7.008 1 92.12 59 GLU B O 1
ATOM 1442 N N . GLN B 1 60 ? -5.074 32.812 5.816 1 85.38 60 GLN B N 1
ATOM 1443 C CA . GLN B 1 60 ? -4.23 33.125 6.965 1 85.38 60 GLN B CA 1
ATOM 1444 C C . GLN B 1 60 ? -3.189 34.188 6.613 1 85.38 60 GLN B C 1
ATOM 1446 O O . GLN B 1 60 ? -2.139 33.875 6.051 1 85.38 60 GLN B O 1
ATOM 1451 N N . GLY B 1 61 ? -3.453 35.406 7.191 1 85.62 61 GLY B N 1
ATOM 1452 C CA . GLY B 1 61 ? -2.58 36.5 6.793 1 85.62 61 GLY B CA 1
ATOM 1453 C C . GLY B 1 61 ? -2.434 36.625 5.289 1 85.62 61 GLY B C 1
ATOM 1454 O O . GLY B 1 61 ? -3.424 36.812 4.574 1 85.62 61 GLY B O 1
ATOM 1455 N N . ARG B 1 62 ? -1.11 36.562 4.859 1 80.62 62 ARG B N 1
ATOM 1456 C CA . ARG B 1 62 ? -0.797 36.688 3.439 1 80.62 62 ARG B CA 1
ATOM 1457 C C . ARG B 1 62 ? -0.76 35.344 2.762 1 80.62 62 ARG B C 1
ATOM 1459 O O . ARG B 1 62 ? -0.307 35.219 1.622 1 80.62 62 ARG B O 1
ATOM 1466 N N . GLY B 1 63 ? -1.2 34.312 3.492 1 86.69 63 GLY B N 1
ATOM 1467 C CA . GLY B 1 63 ? -1.141 32.969 2.898 1 86.69 63 GLY B CA 1
ATOM 1468 C C . GLY B 1 63 ? -2.361 32.125 3.205 1 86.69 63 GLY B C 1
ATOM 1469 O O . GLY B 1 63 ? -3.453 32.656 3.422 1 86.69 63 GLY B O 1
ATOM 1470 N N . HIS B 1 64 ? -2.254 30.938 2.811 1 95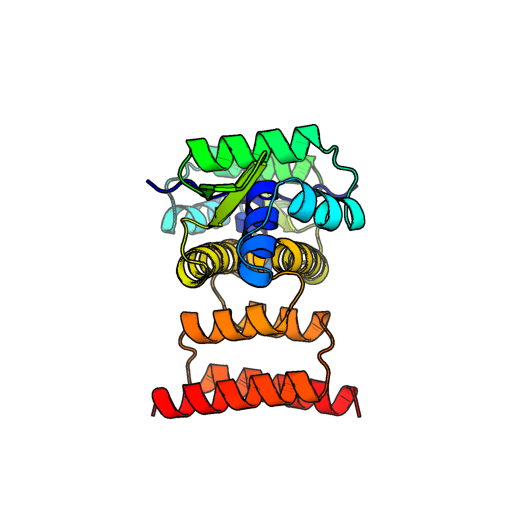.06 64 HIS B N 1
ATOM 1471 C CA . HIS B 1 64 ? -3.355 30 3.004 1 95.06 64 HIS B CA 1
ATOM 1472 C C . HIS B 1 64 ? -2.973 28.906 3.982 1 95.06 64 HIS B C 1
ATOM 1474 O O . HIS B 1 64 ? -1.834 28.422 3.98 1 95.06 64 HIS B O 1
ATOM 1480 N N . LEU B 1 65 ? -3.953 28.625 4.84 1 97.31 65 LEU B N 1
ATOM 1481 C CA . LEU B 1 65 ? -3.861 27.438 5.699 1 97.31 65 LEU B CA 1
ATOM 1482 C C . LEU B 1 65 ? -4.668 26.281 5.125 1 97.31 65 LEU B C 1
ATOM 1484 O O . LEU B 1 65 ? -5.863 26.422 4.859 1 97.31 65 LEU B O 1
ATOM 1488 N N . TYR B 1 66 ? -3.918 25.203 4.941 1 98.06 66 TYR B N 1
ATOM 1489 C CA . TYR B 1 66 ? -4.57 24.047 4.344 1 98.06 66 TYR B CA 1
ATOM 1490 C C . TYR B 1 66 ? -4.914 23 5.402 1 98.06 66 TYR B C 1
ATOM 1492 O O . TYR B 1 66 ? -4.137 22.766 6.332 1 98.06 66 TYR B O 1
ATOM 1500 N N . THR B 1 67 ? -6.062 22.375 5.219 1 97.81 67 THR B N 1
ATOM 1501 C CA . THR B 1 67 ? -6.508 21.25 6.035 1 97.81 67 THR B CA 1
ATOM 1502 C C . THR B 1 67 ? -7.074 20.125 5.16 1 97.81 67 THR B C 1
ATOM 1504 O O . THR B 1 67 ? -7.668 20.391 4.113 1 97.81 67 THR B O 1
ATOM 1507 N N . PRO B 1 68 ? -6.867 18.844 5.602 1 97.62 68 PRO B N 1
ATOM 1508 C CA . PRO B 1 68 ? -7.453 17.75 4.816 1 97.62 68 PRO B CA 1
ATOM 1509 C C . PRO B 1 68 ? -8.984 17.781 4.82 1 97.62 68 PRO B C 1
ATOM 1511 O O . PRO B 1 68 ? -9.594 18.031 5.859 1 97.62 68 PRO B O 1
ATOM 1514 N N . SER B 1 69 ? -9.562 17.5 3.672 1 96.81 69 SER B N 1
ATOM 1515 C CA . SER B 1 69 ? -11.008 17.344 3.553 1 96.81 69 SER B CA 1
ATOM 1516 C C . SER B 1 69 ? -11.414 15.883 3.582 1 96.81 69 SER B C 1
ATOM 1518 O O . SER B 1 69 ? -12.609 15.562 3.666 1 96.81 69 SER B O 1
ATOM 1520 N N . LEU B 1 70 ? -10.469 15.008 3.506 1 94.56 70 LEU B N 1
ATOM 1521 C CA . LEU B 1 70 ? -10.695 13.562 3.553 1 94.56 70 LEU B CA 1
ATOM 1522 C C . LEU B 1 70 ? -10.406 13.016 4.945 1 94.56 70 LEU B C 1
ATOM 1524 O O . LEU B 1 70 ? -9.461 13.445 5.605 1 94.56 70 LEU B O 1
ATOM 1528 N N . SER B 1 71 ? -11.211 12.078 5.328 1 93.19 71 SER B N 1
ATOM 1529 C CA . SER B 1 71 ? -10.977 11.391 6.598 1 93.19 71 SER B CA 1
ATOM 1530 C C . SER B 1 71 ? -9.719 10.531 6.531 1 93.19 71 SER B C 1
ATOM 1532 O O . SER B 1 71 ? -9.555 9.734 5.609 1 93.19 71 SER B O 1
ATOM 1534 N N . GLU B 1 72 ? -8.867 10.773 7.516 1 93.62 72 GLU B N 1
ATOM 1535 C CA . GLU B 1 72 ? -7.664 9.953 7.605 1 93.62 72 GLU B CA 1
ATOM 1536 C C . GLU B 1 72 ? -8.008 8.469 7.699 1 93.62 72 GLU B C 1
ATOM 1538 O O . GLU B 1 72 ? -7.512 7.66 6.918 1 93.62 72 GLU B O 1
ATOM 1543 N N . LYS B 1 73 ? -8.859 8.156 8.594 1 90.5 73 LYS B N 1
ATOM 1544 C CA . LYS B 1 73 ? -9.234 6.77 8.859 1 90.5 73 LYS B CA 1
ATOM 1545 C C . LYS B 1 73 ? -9.844 6.117 7.621 1 90.5 73 LYS B C 1
ATOM 1547 O O . LYS B 1 73 ? -9.43 5.02 7.23 1 90.5 73 LYS B O 1
ATOM 1552 N N . GLU B 1 74 ? -10.734 6.77 6.973 1 92.06 74 GLU B N 1
ATOM 1553 C CA . GLU B 1 74 ? -11.414 6.215 5.805 1 92.06 74 GLU B CA 1
ATOM 1554 C C . GLU B 1 74 ? -10.453 6.066 4.625 1 92.06 74 GLU B C 1
ATOM 1556 O O . GLU B 1 74 ? -10.453 5.035 3.951 1 92.06 74 GLU B O 1
ATOM 1561 N N . THR B 1 75 ? -9.648 7.102 4.473 1 93.75 75 THR B N 1
ATOM 1562 C CA . THR B 1 75 ? -8.727 7.082 3.344 1 93.75 75 THR B CA 1
ATOM 1563 C C . THR B 1 75 ? -7.66 6.008 3.541 1 93.75 75 THR B C 1
ATOM 1565 O O . THR B 1 75 ? -7.418 5.195 2.645 1 93.75 75 THR B O 1
ATOM 1568 N N . GLN B 1 76 ? -7.082 5.969 4.699 1 93.25 76 GLN B N 1
ATOM 1569 C CA . GLN B 1 76 ? -6.07 4.965 5 1 93.25 76 GLN B CA 1
ATOM 1570 C C . GLN B 1 76 ? -6.652 3.555 4.934 1 93.25 76 GLN B C 1
ATOM 1572 O O . GLN B 1 76 ? -6.004 2.631 4.438 1 93.25 76 GLN B O 1
ATOM 1577 N N . GLY B 1 77 ? -7.848 3.432 5.438 1 92.31 77 GLY B N 1
ATOM 1578 C CA . GLY B 1 77 ? -8.5 2.135 5.391 1 92.31 77 GLY B CA 1
ATOM 1579 C C . GLY B 1 77 ? -8.711 1.623 3.977 1 92.31 77 GLY B C 1
ATOM 1580 O O . GLY B 1 77 ? -8.43 0.458 3.686 1 92.31 77 GLY B O 1
ATOM 1581 N N . SER B 1 78 ? -9.195 2.525 3.172 1 93.19 78 SER B N 1
ATOM 1582 C CA . SER B 1 78 ? -9.445 2.148 1.786 1 93.19 78 SER B CA 1
ATOM 1583 C C . SER B 1 78 ? -8.156 1.797 1.062 1 93.19 78 SER B C 1
ATOM 1585 O O . SER B 1 78 ? -8.086 0.792 0.349 1 93.19 78 SER B O 1
ATOM 1587 N N . LEU B 1 79 ? -7.152 2.617 1.234 1 93.88 79 LEU B N 1
ATOM 1588 C CA . LEU B 1 79 ? -5.852 2.369 0.622 1 93.88 79 LEU B CA 1
ATOM 1589 C C . LEU B 1 79 ? -5.254 1.061 1.126 1 93.88 79 LEU B C 1
ATOM 1591 O O . LEU B 1 79 ? -4.676 0.296 0.35 1 93.88 79 LEU B O 1
ATOM 1595 N N . LEU B 1 80 ? -5.391 0.842 2.361 1 93.75 80 LEU B N 1
ATOM 1596 C CA . LEU B 1 80 ? -4.883 -0.382 2.971 1 93.75 80 LEU B CA 1
ATOM 1597 C C . LEU B 1 80 ? -5.574 -1.608 2.383 1 93.75 80 LEU B C 1
ATOM 1599 O O . LEU B 1 80 ? -4.91 -2.586 2.025 1 93.75 80 LEU B O 1
ATOM 1603 N N . SER B 1 81 ? -6.863 -1.556 2.285 1 92.25 81 SER B N 1
ATOM 1604 C CA . SER B 1 81 ? -7.625 -2.672 1.735 1 92.25 81 SER B CA 1
ATOM 1605 C C . SER B 1 81 ? -7.172 -3.008 0.319 1 92.25 81 SER B C 1
ATOM 1607 O O . SER B 1 81 ? -6.965 -4.176 -0.011 1 92.25 81 SER B O 1
ATOM 1609 N N . ASN B 1 82 ? -7.012 -1.962 -0.445 1 91.12 82 ASN B N 1
ATOM 1610 C CA . ASN B 1 82 ? -6.562 -2.162 -1.818 1 91.12 82 ASN B CA 1
ATOM 1611 C C . ASN B 1 82 ? -5.152 -2.746 -1.869 1 91.12 82 ASN B C 1
ATOM 1613 O O . ASN B 1 82 ? -4.875 -3.645 -2.666 1 91.12 82 ASN B O 1
ATOM 1617 N N . PHE B 1 83 ? -4.359 -2.248 -1.048 1 93.31 83 PHE B N 1
ATOM 1618 C CA . PHE B 1 83 ? -2.971 -2.686 -0.991 1 93.31 83 PHE B CA 1
ATOM 1619 C C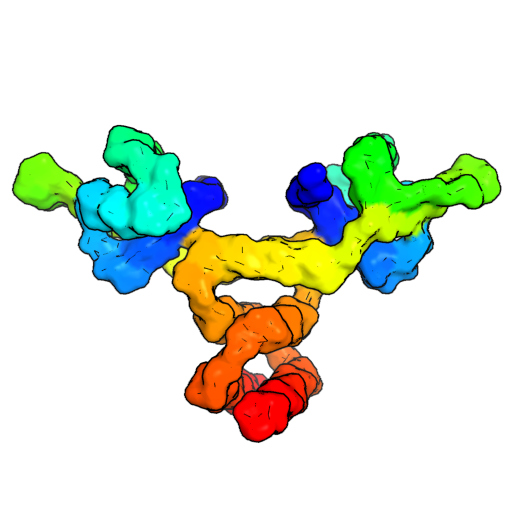 . PHE B 1 83 ? -2.883 -4.148 -0.577 1 93.31 83 PHE B C 1
ATOM 1621 O O . PHE B 1 83 ? -2.135 -4.926 -1.175 1 93.31 83 PHE B O 1
ATOM 1628 N N . VAL B 1 84 ? -3.631 -4.57 0.392 1 92.38 84 VAL B N 1
ATOM 1629 C CA . VAL B 1 84 ? -3.641 -5.945 0.881 1 92.38 84 VAL B CA 1
ATOM 1630 C C . VAL B 1 84 ? -4.117 -6.883 -0.224 1 92.38 84 VAL B C 1
ATOM 1632 O O . VAL B 1 84 ? -3.518 -7.938 -0.454 1 92.38 84 VAL B O 1
ATOM 1635 N N . ASN B 1 85 ? -5.113 -6.527 -0.892 1 89.69 85 ASN B N 1
ATOM 1636 C CA . ASN B 1 85 ? -5.66 -7.359 -1.961 1 89.69 85 ASN B CA 1
ATOM 1637 C C . ASN B 1 85 ? -4.668 -7.52 -3.109 1 89.69 85 ASN B C 1
ATOM 1639 O O . ASN B 1 85 ? -4.445 -8.633 -3.594 1 89.69 85 ASN B O 1
ATOM 1643 N N . ALA B 1 86 ? -4.012 -6.469 -3.432 1 89.31 86 ALA B N 1
ATOM 1644 C CA . ALA B 1 86 ? -3.135 -6.469 -4.598 1 89.31 86 ALA B CA 1
ATOM 1645 C C . ALA B 1 86 ? -1.813 -7.168 -4.289 1 89.31 86 ALA B C 1
ATOM 1647 O O . ALA B 1 86 ? -1.249 -7.852 -5.148 1 89.31 86 ALA B O 1
ATOM 1648 N N . THR B 1 87 ? -1.372 -7 -3.066 1 93.94 87 THR B N 1
ATOM 1649 C CA . THR B 1 87 ? 0.008 -7.371 -2.773 1 93.94 87 THR B CA 1
ATOM 1650 C C . THR B 1 87 ? 0.058 -8.656 -1.946 1 93.94 87 THR B C 1
ATOM 1652 O O . THR B 1 87 ? 1.024 -9.414 -2.029 1 93.94 87 THR B O 1
ATOM 1655 N N . PHE B 1 88 ? -1.054 -8.906 -1.22 1 91.75 88 PHE B N 1
ATOM 1656 C CA . PHE B 1 88 ? -0.997 -10.023 -0.289 1 91.75 88 PHE B CA 1
ATOM 1657 C C . PHE B 1 88 ? -2.184 -10.961 -0.493 1 91.75 88 PHE B C 1
ATOM 1659 O O . PHE B 1 88 ? -2.541 -11.727 0.406 1 91.75 88 PHE B O 1
ATOM 1666 N N . GLY B 1 89 ? -2.836 -10.844 -1.578 1 87.69 89 GLY B N 1
ATOM 1667 C CA . GL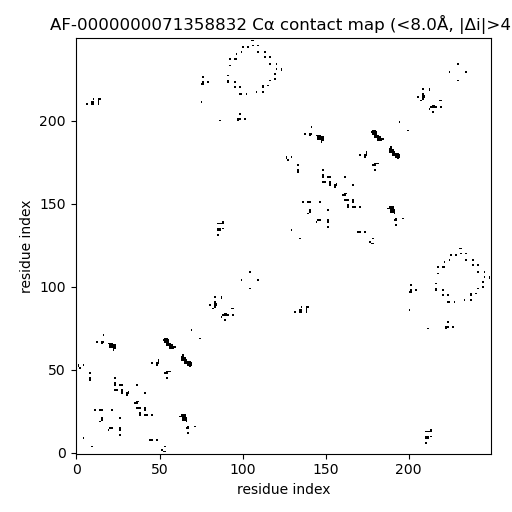Y B 1 89 ? -3.932 -11.742 -1.901 1 87.69 89 GLY B CA 1
ATOM 1668 C C . GLY B 1 89 ? -5.09 -11.641 -0.925 1 87.69 89 GLY B C 1
ATOM 1669 O O . GLY B 1 89 ? -5.77 -12.633 -0.659 1 87.69 89 GLY B O 1
ATOM 1670 N N . GLY B 1 90 ? -5.172 -10.5 -0.256 1 88.12 90 GLY B N 1
ATOM 1671 C CA . GLY B 1 90 ? -6.277 -10.258 0.654 1 88.12 90 GLY B CA 1
ATOM 1672 C C . GLY B 1 90 ? -5.988 -10.703 2.076 1 88.12 90 GLY B C 1
ATOM 1673 O O . GLY B 1 90 ? -6.84 -10.562 2.959 1 88.12 90 GLY B O 1
ATOM 1674 N N . SER B 1 91 ? -4.84 -11.117 2.332 1 84.94 91 SER B N 1
ATOM 1675 C CA . SER B 1 91 ? -4.492 -11.633 3.652 1 84.94 91 SER B CA 1
ATOM 1676 C C . SER B 1 91 ? -3.865 -10.555 4.523 1 84.94 91 SER B C 1
ATOM 1678 O O . SER B 1 91 ? -2.678 -10.25 4.387 1 84.94 91 SER B O 1
ATOM 1680 N N . ALA B 1 92 ? -4.613 -10.094 5.457 1 84.81 92 ALA B N 1
ATOM 1681 C CA . ALA B 1 92 ? -4.094 -9.125 6.422 1 84.81 92 ALA B CA 1
ATOM 1682 C C . ALA B 1 92 ? -2.996 -9.742 7.281 1 84.81 92 ALA B C 1
ATOM 1684 O O . ALA B 1 92 ? -2.041 -9.062 7.664 1 84.81 92 ALA B O 1
ATOM 1685 N N . LYS B 1 93 ? -3.109 -10.938 7.492 1 83.06 93 LYS B N 1
ATOM 1686 C CA . LYS B 1 93 ? -2.113 -11.664 8.273 1 83.06 93 LYS B CA 1
ATOM 1687 C C . LYS B 1 93 ? -0.747 -11.625 7.598 1 83.06 93 LYS B C 1
ATOM 1689 O O . LYS B 1 93 ? 0.265 -11.344 8.242 1 83.06 93 LYS B O 1
ATOM 1694 N N . LYS B 1 94 ? -0.706 -11.898 6.383 1 86.5 94 LYS B N 1
ATOM 1695 C CA . LYS B 1 94 ? 0.55 -11.883 5.641 1 86.5 94 LYS B CA 1
ATOM 1696 C C . LYS B 1 94 ? 1.19 -10.5 5.676 1 86.5 94 LYS B C 1
ATOM 1698 O O . LYS B 1 94 ? 2.408 -10.375 5.82 1 86.5 94 LYS B O 1
ATOM 1703 N N . LEU B 1 95 ? 0.358 -9.492 5.555 1 91.44 95 LEU B N 1
ATOM 1704 C CA . LEU B 1 95 ? 0.845 -8.125 5.629 1 91.44 95 LEU B CA 1
ATOM 1705 C C . LEU B 1 95 ? 1.492 -7.848 6.984 1 91.44 95 LEU B C 1
ATOM 1707 O O . LEU B 1 95 ? 2.602 -7.312 7.051 1 91.44 95 LEU B O 1
ATOM 1711 N N . ILE B 1 96 ? 0.784 -8.164 8 1 87.12 96 ILE B N 1
ATOM 1712 C CA . ILE B 1 96 ? 1.247 -7.879 9.352 1 87.12 96 ILE B CA 1
ATOM 1713 C C . ILE B 1 96 ? 2.562 -8.609 9.609 1 87.12 96 ILE B C 1
ATOM 1715 O O . ILE B 1 96 ? 3.504 -8.031 10.156 1 87.12 96 ILE B O 1
ATOM 1719 N N . LEU B 1 97 ? 2.633 -9.82 9.18 1 82.81 97 LEU B N 1
ATOM 1720 C CA . LEU B 1 97 ? 3.844 -10.609 9.352 1 82.81 97 LEU B CA 1
ATOM 1721 C C . LEU B 1 97 ? 5.016 -9.984 8.602 1 82.81 97 LEU B C 1
ATOM 1723 O O . LEU B 1 97 ? 6.125 -9.898 9.141 1 82.81 97 LEU B O 1
ATOM 1727 N N . ARG B 1 98 ? 4.73 -9.578 7.445 1 87.69 98 ARG B N 1
ATOM 1728 C CA . ARG B 1 98 ? 5.77 -8.93 6.652 1 87.69 98 ARG B CA 1
ATOM 1729 C C . ARG B 1 98 ? 6.195 -7.605 7.285 1 87.69 98 ARG B C 1
ATOM 1731 O O . ARG B 1 98 ? 7.383 -7.281 7.316 1 87.69 98 ARG B O 1
ATOM 1738 N N . ALA B 1 99 ? 5.273 -6.859 7.754 1 90.06 99 ALA B N 1
ATOM 1739 C CA . ALA B 1 99 ? 5.535 -5.562 8.375 1 90.06 99 ALA B CA 1
ATOM 1740 C C . ALA B 1 99 ? 6.391 -5.719 9.633 1 90.06 99 ALA B C 1
ATOM 1742 O O . ALA B 1 99 ? 7.32 -4.945 9.852 1 90.06 99 ALA B O 1
ATOM 1743 N N . LEU B 1 100 ? 6.062 -6.684 10.352 1 84.69 100 LEU B N 1
ATOM 1744 C CA . LEU B 1 100 ? 6.797 -6.941 11.586 1 84.69 100 LEU B CA 1
ATOM 1745 C C . LEU B 1 100 ? 8.227 -7.383 11.281 1 84.69 100 LEU B C 1
ATOM 1747 O O . LEU B 1 100 ? 9.164 -6.996 11.984 1 84.69 100 LEU B O 1
ATOM 1751 N N . GLY B 1 101 ? 8.352 -8.172 10.32 1 80.31 101 GLY B N 1
ATOM 1752 C CA . GLY B 1 101 ? 9.664 -8.664 9.945 1 80.31 101 GLY B CA 1
ATOM 1753 C C . GLY B 1 101 ? 10.57 -7.574 9.391 1 80.31 101 GLY B C 1
ATOM 1754 O O . GLY B 1 101 ? 11.781 -7.578 9.641 1 80.31 101 GLY B O 1
ATOM 1755 N N . GLU B 1 102 ? 10 -6.668 8.75 1 80.81 102 GLU B N 1
ATOM 1756 C CA . GLU B 1 102 ? 10.773 -5.617 8.094 1 80.81 102 GLU B CA 1
ATOM 1757 C C . GLU B 1 102 ? 11.094 -4.484 9.062 1 80.81 102 GLU B C 1
ATOM 1759 O O . GLU B 1 102 ? 12.141 -3.836 8.945 1 80.81 102 GLU B O 1
ATOM 1764 N N . SER B 1 103 ? 10.227 -4.129 9.906 1 78.19 103 SER B N 1
ATOM 1765 C CA . SER B 1 103 ? 10.328 -2.922 10.719 1 78.19 103 SER B CA 1
ATOM 1766 C C . SER B 1 103 ? 11.188 -3.162 11.953 1 78.19 103 SER B C 1
ATOM 1768 O O . SER B 1 103 ? 11.656 -2.213 12.586 1 78.19 103 SER B O 1
ATOM 1770 N N . ASN B 1 104 ? 11.469 -4.34 12.289 1 76.56 104 ASN B N 1
ATOM 1771 C CA . ASN B 1 104 ? 12.203 -4.629 13.516 1 76.56 104 ASN B CA 1
ATOM 1772 C C . ASN B 1 104 ? 11.711 -3.77 14.68 1 76.56 104 ASN B C 1
ATOM 1774 O O . ASN B 1 104 ? 12.484 -3.016 15.266 1 76.56 104 ASN B O 1
ATOM 1778 N N . PRO B 1 105 ? 10.484 -3.887 15.016 1 76.88 105 PRO B N 1
ATOM 1779 C CA . PRO B 1 105 ? 9.883 -2.998 16.016 1 76.88 105 PRO B CA 1
ATOM 1780 C C . PRO B 1 105 ? 10.57 -3.102 17.375 1 76.88 105 PRO B C 1
ATOM 1782 O O . PRO B 1 105 ? 11.094 -4.16 17.734 1 76.88 105 PRO B O 1
ATOM 1785 N N . SER B 1 106 ? 10.57 -1.944 17.984 1 78.56 106 SER B N 1
ATOM 1786 C CA . SER B 1 106 ? 11.094 -1.912 19.344 1 78.56 106 SER B CA 1
ATOM 1787 C C . SER B 1 106 ? 10.219 -2.732 20.297 1 78.56 106 SER B C 1
ATOM 1789 O O . SER B 1 106 ? 9.102 -3.121 19.938 1 78.56 106 SER B O 1
ATOM 1791 N N . GLN B 1 107 ? 10.781 -3.018 21.5 1 81.12 107 GLN B N 1
ATOM 1792 C CA . GLN B 1 107 ? 10.016 -3.744 22.516 1 81.12 107 GLN B CA 1
ATOM 1793 C C . GLN B 1 107 ? 8.742 -2.998 22.875 1 81.12 107 GLN B C 1
ATOM 1795 O O . GLN B 1 107 ? 7.699 -3.615 23.109 1 81.12 107 GLN B O 1
ATOM 1800 N N . GLU B 1 108 ? 8.914 -1.717 22.922 1 82.81 108 GLU B N 1
ATOM 1801 C CA . GLU B 1 108 ? 7.754 -0.89 23.234 1 82.81 108 GLU B CA 1
ATOM 1802 C C . GLU B 1 108 ? 6.68 -1.022 22.156 1 82.81 108 GLU B C 1
ATOM 1804 O O . GLU B 1 108 ? 5.488 -1.116 22.469 1 82.81 108 GLU B O 1
ATOM 1809 N N . GLU B 1 109 ? 7.094 -1.02 20.953 1 78.19 109 GLU B N 1
ATOM 1810 C CA . GLU B 1 109 ? 6.164 -1.156 19.828 1 78.19 109 GLU B CA 1
ATOM 1811 C C . GLU B 1 109 ? 5.492 -2.527 19.844 1 78.19 109 GLU B C 1
ATOM 1813 O O . GLU B 1 109 ? 4.297 -2.641 19.562 1 78.19 109 GLU B O 1
ATOM 1818 N N . ILE B 1 110 ? 6.27 -3.529 20.156 1 80.75 110 ILE B N 1
ATOM 1819 C CA . ILE B 1 110 ? 5.734 -4.883 20.234 1 80.75 110 ILE B CA 1
ATOM 1820 C C . ILE B 1 110 ? 4.66 -4.957 21.312 1 80.75 110 ILE B C 1
ATOM 1822 O O . ILE B 1 110 ? 3.59 -5.531 21.094 1 80.75 110 ILE B O 1
ATOM 1826 N N . LYS B 1 111 ? 4.926 -4.363 22.391 1 83.06 111 LYS B N 1
ATOM 1827 C CA . LYS B 1 111 ? 3.969 -4.348 23.5 1 83.06 111 LYS B CA 1
ATOM 1828 C C . LYS B 1 111 ? 2.678 -3.643 23.094 1 83.06 111 LYS B C 1
ATOM 1830 O O . LYS B 1 111 ? 1.584 -4.09 23.438 1 83.06 111 LYS B O 1
ATOM 1835 N N . GLU B 1 112 ? 2.795 -2.615 22.406 1 82.31 112 GLU B N 1
ATOM 1836 C CA . GLU B 1 112 ? 1.622 -1.875 21.953 1 82.31 112 GLU B CA 1
ATOM 1837 C C . GLU B 1 112 ? 0.764 -2.721 21.016 1 82.31 112 GLU B C 1
ATOM 1839 O O . GLU B 1 112 ? -0.465 -2.699 21.109 1 82.31 112 GLU B O 1
ATOM 1844 N N . ILE B 1 113 ? 1.428 -3.404 20.125 1 81.44 113 ILE B N 1
ATOM 1845 C CA . ILE B 1 113 ? 0.718 -4.262 19.188 1 81.44 113 ILE B CA 1
ATOM 1846 C C . ILE B 1 113 ? 0.008 -5.383 19.938 1 81.44 113 ILE B C 1
ATOM 1848 O O . ILE B 1 113 ? -1.138 -5.719 19.625 1 81.44 113 ILE B O 1
ATOM 1852 N N . ARG B 1 114 ? 0.665 -5.855 20.906 1 82.25 114 ARG B N 1
ATOM 1853 C CA . ARG B 1 114 ? 0.076 -6.91 21.734 1 82.25 114 ARG B CA 1
ATOM 1854 C C . ARG B 1 114 ? -1.172 -6.414 22.453 1 82.25 114 ARG B C 1
ATOM 1856 O O . ARG B 1 114 ? -2.172 -7.129 22.531 1 82.25 114 ARG B O 1
ATOM 1863 N N . ASN B 1 115 ? -1.036 -5.281 22.984 1 83.44 115 ASN B N 1
ATOM 1864 C CA . ASN B 1 115 ? -2.176 -4.699 23.672 1 83.44 115 ASN B CA 1
ATOM 1865 C C . ASN B 1 115 ? -3.377 -4.531 22.75 1 83.44 115 ASN B C 1
ATOM 1867 O O . ASN B 1 115 ? -4.516 -4.789 23.156 1 83.44 115 ASN B O 1
ATOM 1871 N N . LEU B 1 116 ? -3.115 -4.18 21.625 1 76.62 116 LEU B N 1
ATOM 1872 C CA . LEU B 1 116 ? -4.191 -4.012 20.656 1 76.62 116 LEU B CA 1
ATOM 1873 C C . LEU B 1 116 ? -4.824 -5.355 20.312 1 76.62 116 LEU B C 1
ATOM 1875 O O . LEU B 1 116 ? -6.047 -5.449 20.172 1 76.62 116 LEU B O 1
ATOM 1879 N N . LEU B 1 117 ? -3.986 -6.289 20.156 1 81.75 117 LEU B N 1
ATOM 1880 C CA . LEU B 1 117 ? -4.484 -7.633 19.891 1 81.75 117 LEU B CA 1
ATOM 1881 C C . LEU B 1 117 ? -5.387 -8.117 21.016 1 81.75 117 LEU B C 1
ATOM 1883 O O . LEU B 1 117 ? -6.406 -8.766 20.766 1 81.75 117 LEU B O 1
ATOM 1887 N N . ASN B 1 118 ? -4.98 -7.77 22.203 1 82 118 ASN B N 1
ATOM 1888 C CA . ASN B 1 118 ? -5.793 -8.125 23.359 1 82 118 ASN B CA 1
ATOM 1889 C C . ASN B 1 118 ? -7.172 -7.473 23.297 1 82 118 ASN B C 1
ATOM 1891 O O . ASN B 1 118 ? -8.18 -8.117 23.609 1 82 118 ASN B O 1
ATOM 1895 N N . GLU B 1 119 ? -7.172 -6.281 22.906 1 78.25 119 GLU B N 1
ATOM 1896 C CA . GLU B 1 119 ? -8.43 -5.551 22.797 1 78.25 119 GLU B CA 1
ATOM 1897 C C . GLU B 1 119 ? -9.336 -6.168 21.734 1 78.25 119 GLU B C 1
ATOM 1899 O O . GLU B 1 119 ? -10.555 -6.238 21.922 1 78.25 119 GLU B O 1
ATOM 1904 N N . LEU B 1 120 ? -8.773 -6.551 20.703 1 74.56 120 LEU B N 1
ATOM 1905 C CA . LEU B 1 120 ? -9.531 -7.148 19.609 1 74.56 120 LEU B CA 1
ATOM 1906 C C . LEU B 1 120 ? -10.086 -8.508 20 1 74.56 120 LEU B C 1
ATOM 1908 O O . LEU B 1 120 ? -11.203 -8.875 19.609 1 74.56 120 LEU B O 1
ATOM 1912 N N . GLU B 1 121 ? -9.234 -9.242 20.672 1 74.94 121 GLU B N 1
ATOM 1913 C CA . GLU B 1 121 ? -9.664 -10.547 21.156 1 74.94 121 GLU B CA 1
ATOM 1914 C C . GLU B 1 121 ? -10.836 -10.422 22.125 1 74.94 121 GLU B C 1
ATOM 1916 O O . GLU B 1 121 ? -11.742 -11.258 22.125 1 74.94 121 GLU B O 1
ATOM 1921 N N . ASN B 1 122 ? -10.742 -9.406 22.875 1 74.5 122 ASN B N 1
ATOM 1922 C CA . ASN B 1 122 ? -11.812 -9.195 23.844 1 74.5 122 ASN B CA 1
ATOM 1923 C C . ASN B 1 122 ? -13.102 -8.742 23.172 1 74.5 122 ASN B C 1
ATOM 1925 O O . ASN B 1 122 ? -14.195 -9.016 23.656 1 74.5 122 ASN B O 1
ATOM 1929 N N . LYS B 1 123 ? -12.961 -8.055 22.109 1 64.81 123 LYS B N 1
ATOM 1930 C CA . LYS B 1 123 ? -14.148 -7.629 21.375 1 64.81 123 LYS B CA 1
ATOM 1931 C C . LYS B 1 123 ? -14.789 -8.797 20.625 1 64.81 123 LYS B C 1
ATOM 1933 O O . LYS B 1 123 ? -16 -8.82 20.422 1 64.81 123 LYS B O 1
ATOM 1938 N N . ASN B 1 124 ? -13.961 -9.664 20.109 1 60.25 124 ASN B N 1
ATOM 1939 C CA . ASN B 1 124 ? -14.461 -10.836 19.406 1 60.25 124 ASN B CA 1
ATOM 1940 C C . ASN B 1 124 ? -15.031 -11.875 20.375 1 60.25 124 ASN B C 1
ATOM 1942 O O . ASN B 1 124 ? -15.727 -12.805 19.953 1 60.25 124 ASN B O 1
ATOM 1946 N N . GLU B 1 125 ? -14.719 -11.812 21.672 1 54.03 125 GLU B N 1
ATOM 1947 C CA . GLU B 1 125 ? -15.383 -12.656 22.672 1 54.03 125 GLU B CA 1
ATOM 1948 C C . GLU B 1 125 ? -16.719 -12.062 23.094 1 54.03 125 GLU B C 1
ATOM 1950 O O . GLU B 1 125 ? -16.859 -10.844 23.188 1 54.03 125 GLU B O 1
#

pLDDT: mean 88.71, std 10.2, range [36.84, 98.06]

Nearest PDB structures (foldseek):
  1okr-assembly1_A  TM=9.012E-01  e=4.969E-08  Staphylococcus aureus
  1sax-assembly1_A  TM=8.410E-01  e=9.950E-08  Staphylococcus aureus subsp. aureus N315
  1xsd-assembly1_A-2  TM=8.388E-01  e=6.205E-07  Staphylococcus aureus
  1sd6-assembly1_B  TM=7.959E-01  e=8.508E-07  Staphylococcus aureus
  1sd4-assembly1_B  TM=7.228E-01  e=2.910E-07  Staphylococcus aureus

Foldseek 3Di:
DQDQDDPVRVLLQVCCVVVPWDFLVRSCVVVVVPDPDDSVRSVVSQVVCVVSQQWDWDDDVVTIIIHGRDDPVVSCVVVVQVCCCVPVVRDPPVVVVVCCVVVVDDPVVVVVVVVVVVVVVVVVD/DQDQDDPVRVLLQVCCVVVPWDFLVRSCVVVVVPDPDDSVRSVVSQVVCVVSVQWDWDDDVVTIIIHGRDDPVVSVVVVVQVCCCVPVVRDPPVVVVVCCVVVVDDPVVVVVVVVVVVVVVVVVD